Protein AF-A0A4Y6KYV0-F1 (afdb_monomer)

Solvent-accessible surface area (backbone atoms only — not comparable to full-atom values): 11095 Å² total; per-residue (Å²): 136,91,79,92,80,85,84,79,83,85,82,81,80,76,81,78,81,76,83,79,79,79,73,81,76,73,80,77,77,69,94,64,82,90,69,82,51,70,70,56,48,52,52,50,51,53,54,48,52,54,52,47,48,66,61,48,49,58,61,47,30,66,73,68,73,44,62,63,78,78,44,46,64,58,54,53,51,50,51,50,51,51,53,51,48,52,54,53,48,53,53,52,51,49,50,52,47,29,72,76,66,73,48,55,76,90,72,58,52,69,73,56,50,53,52,49,50,53,52,49,52,53,54,49,46,68,61,43,49,61,53,48,24,72,73,72,68,44,54,70,68,60,37,50,53,50,53,53,51,50,52,51,50,52,51,53,46,52,53,54,48,52,59,49,48,46,70,77,57,61,78,77,74,77,77,73,80,78,131

Secondary structure (DSSP, 8-state):
-----PPPPPP-PPPPPPP------PPPPPSS--PPPHHHHHHHHHHHHHHHHHHHHHHHHHHH-S-HHHHHHHHHHHHHHHHHHHHHHHHHHHHHHHHHH---GGG--HHHHHHHHHHHHHHHHHHHHHHHHHHH---HHHHHHHHHHHHHHHHHHHHHHHHHHHHHS--PPPPP---

Mean predicted aligned error: 13.19 Å

Sequence (179 aa):
MSRNASAAPRQSASPSPLPQSATPRNPAVPAVPKLRSFRDRLRQIALFEIGGLLLISPPFAWASGVPLVESAGMLAVLALIAALWNGAFNTCFDWVEGRLTGRTADRRPLRLRCLHAVFFEGGLLMLTLPVIVLWSGLAWVEALVADIGLALAYTGYALVFNLGYDRMFPIDPAPAAGR

Foldseek 3Di:
DDDDDDDDDDDDDDDDDDPDDPDPPDPDDPPDDQDDDPVLVVVLVVVLVVVLCVQCQPVVCVLLVDHPVVCVVLVVVLVVLLVVLVVVLVVVVQVVCCVVPVDGPVPDDPVVVVVSVCCSVVVSCVVSQVSQCVVSVDDSVSSSCVVVVSVVSSVVSVVVSVVVSCVVPPSDDDPPPDD

pLDDT: mean 80.79, std 13.77, range [40.5, 95.88]

Radius of gyration: 32.51 Å; Cα contacts (8 Å, |Δi|>4): 56; chains: 1; bounding box: 77×42×116 Å

Structure (mmCIF, N/CA/C/O backbone):
data_AF-A0A4Y6KYV0-F1
#
_entry.id   AF-A0A4Y6KYV0-F1
#
loop_
_atom_site.group_PDB
_atom_site.id
_atom_site.type_symbol
_atom_site.label_atom_id
_atom_site.label_alt_id
_atom_site.label_comp_id
_atom_site.label_asym_id
_atom_site.label_entity_id
_atom_site.label_seq_id
_atom_site.pdbx_PDB_ins_code
_atom_site.Cartn_x
_atom_site.Cartn_y
_atom_site.Cartn_z
_atom_site.occupancy
_atom_site.B_iso_or_equiv
_atom_site.auth_seq_id
_atom_site.auth_comp_id
_atom_site.auth_asym_id
_atom_site.auth_atom_id
_atom_site.pdbx_PDB_model_num
ATOM 1 N N . MET A 1 1 ? -61.424 -4.322 96.246 1.00 49.50 1 MET A N 1
ATOM 2 C CA . MET A 1 1 ? -61.019 -5.306 95.213 1.00 49.50 1 MET A CA 1
ATOM 3 C C . MET A 1 1 ? -61.581 -4.864 93.862 1.00 49.50 1 MET A C 1
ATOM 5 O O . MET A 1 1 ? -62.716 -4.416 93.851 1.00 49.50 1 MET A O 1
ATOM 9 N N . SER A 1 2 ? -60.803 -5.036 92.779 1.00 44.78 2 SER A N 1
ATOM 10 C CA . SER A 1 2 ? -61.096 -4.761 91.346 1.00 44.78 2 SER A CA 1
ATOM 11 C C . SER A 1 2 ? -60.950 -3.313 90.854 1.00 44.78 2 SER A C 1
ATOM 13 O O . SER A 1 2 ? -61.534 -2.419 91.441 1.00 44.78 2 SER A O 1
ATOM 15 N N . ARG A 1 3 ? -60.304 -2.989 89.725 1.00 48.53 3 ARG A N 1
ATOM 16 C CA . ARG A 1 3 ? -59.125 -3.488 88.977 1.00 48.53 3 ARG A CA 1
ATOM 17 C C . ARG A 1 3 ? -58.808 -2.359 87.972 1.00 48.53 3 ARG A C 1
ATOM 19 O O . ARG A 1 3 ? -59.726 -1.832 87.355 1.00 48.53 3 ARG A O 1
ATOM 26 N N . ASN A 1 4 ? -57.534 -1.994 87.827 1.00 47.00 4 ASN A N 1
ATOM 27 C CA . ASN A 1 4 ? -57.028 -1.048 86.822 1.00 47.00 4 ASN A CA 1
ATOM 28 C C . ASN A 1 4 ? -57.281 -1.563 85.393 1.00 47.00 4 ASN A C 1
ATOM 30 O O . ASN A 1 4 ? -57.020 -2.734 85.123 1.00 47.00 4 ASN A O 1
ATOM 34 N N . ALA A 1 5 ? -57.653 -0.678 84.467 1.00 55.81 5 ALA A N 1
ATOM 35 C CA . ALA A 1 5 ? -57.505 -0.907 83.030 1.00 55.81 5 ALA A CA 1
ATOM 36 C C . ALA A 1 5 ? -56.975 0.375 82.370 1.00 55.81 5 ALA A C 1
ATOM 38 O O . ALA A 1 5 ? -57.718 1.310 82.084 1.00 55.81 5 ALA A O 1
ATOM 39 N N . SER A 1 6 ? -55.654 0.412 82.193 1.00 53.59 6 SER A N 1
ATOM 40 C CA . SER A 1 6 ? -54.928 1.425 81.429 1.00 53.59 6 SER A CA 1
ATOM 41 C C . SER A 1 6 ? -55.057 1.100 79.939 1.00 53.59 6 SER A C 1
ATOM 43 O O . SER A 1 6 ? -54.698 0.001 79.514 1.00 53.59 6 SER A O 1
ATOM 45 N N . ALA A 1 7 ? -55.607 2.026 79.154 1.00 56.31 7 ALA A N 1
ATOM 46 C CA . ALA A 1 7 ? -55.721 1.904 77.706 1.00 56.31 7 ALA A CA 1
ATOM 47 C C . ALA A 1 7 ? -54.404 2.340 77.038 1.00 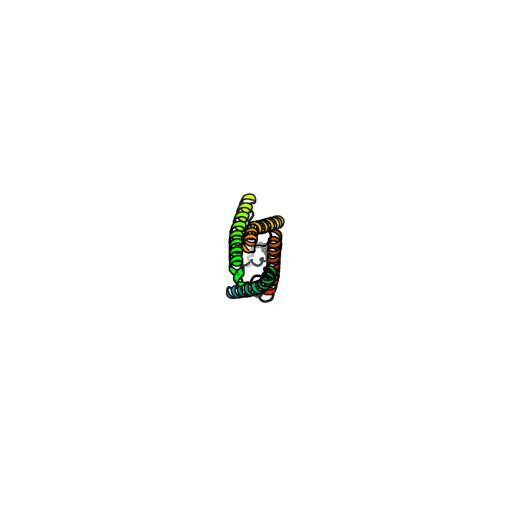56.31 7 ALA A C 1
ATOM 49 O O . ALA A 1 7 ? -53.973 3.482 77.186 1.00 56.31 7 ALA A O 1
ATOM 50 N N . ALA A 1 8 ? -53.764 1.428 76.303 1.00 56.22 8 ALA A N 1
ATOM 51 C CA . ALA A 1 8 ? -52.552 1.699 75.530 1.00 56.22 8 ALA A CA 1
ATOM 52 C C . ALA A 1 8 ? -52.869 2.415 74.194 1.00 56.22 8 ALA A C 1
ATOM 54 O O . ALA A 1 8 ? -53.903 2.128 73.582 1.00 56.22 8 ALA A O 1
ATOM 55 N N . PRO A 1 9 ? -51.992 3.307 73.694 1.00 53.66 9 PRO A N 1
ATOM 56 C CA . PRO A 1 9 ? -52.192 3.984 72.417 1.00 53.66 9 PRO A CA 1
ATOM 57 C C . PRO A 1 9 ? -51.832 3.077 71.226 1.00 53.66 9 PRO A C 1
ATOM 59 O O . PRO A 1 9 ? -50.869 2.311 71.262 1.00 53.66 9 PRO A O 1
ATOM 62 N N . ARG A 1 10 ? -52.627 3.176 70.152 1.00 57.28 10 ARG A N 1
ATOM 63 C CA . ARG A 1 10 ? -52.474 2.427 68.894 1.00 57.28 10 ARG A CA 1
ATOM 64 C C . ARG A 1 10 ? -51.208 2.872 68.151 1.00 57.28 10 ARG A C 1
ATOM 66 O O . ARG A 1 10 ? -51.064 4.049 67.840 1.00 57.28 10 ARG A O 1
ATOM 73 N N . GLN A 1 11 ? -50.329 1.926 67.827 1.00 59.72 11 GLN A N 1
ATOM 74 C CA . GLN A 1 11 ? -49.181 2.146 66.945 1.00 59.72 11 GLN A CA 1
ATOM 75 C C . GLN A 1 11 ? -49.663 2.247 65.490 1.00 59.72 11 GLN A C 1
ATOM 77 O O . GLN A 1 11 ? -50.292 1.326 64.970 1.00 59.72 11 GLN A O 1
ATOM 82 N N . SER A 1 12 ? -49.384 3.373 64.834 1.00 56.41 12 SER A N 1
ATOM 83 C CA . SER A 1 12 ? -49.582 3.562 63.397 1.00 56.41 12 SER A CA 1
ATOM 84 C C . SER A 1 12 ? -48.491 2.816 62.628 1.00 56.41 12 SER A C 1
ATOM 86 O O . SER A 1 12 ? -47.323 3.202 62.681 1.00 56.41 12 SER A O 1
ATOM 88 N N . ALA A 1 13 ? -48.868 1.750 61.927 1.00 59.75 13 ALA A N 1
ATOM 89 C CA . ALA A 1 13 ? -47.983 1.013 61.034 1.00 59.75 13 ALA A CA 1
ATOM 90 C C . ALA A 1 13 ? -47.479 1.924 59.899 1.00 59.75 13 ALA A C 1
ATOM 92 O O . ALA A 1 13 ? -48.273 2.514 59.167 1.00 59.75 13 ALA A O 1
ATOM 93 N N . SER A 1 14 ? -46.159 2.048 59.761 1.00 61.12 14 SER A N 1
ATOM 94 C CA . SER A 1 14 ? -45.525 2.717 58.622 1.00 61.12 14 SER A CA 1
ATOM 95 C C . SER A 1 14 ? -45.698 1.880 57.344 1.00 61.12 14 SER A C 1
ATOM 97 O O . SER A 1 14 ? -45.628 0.651 57.419 1.00 61.12 14 SER A O 1
ATOM 99 N N . PRO A 1 15 ? -45.911 2.500 56.169 1.00 60.50 15 PRO A N 1
ATOM 100 C CA . PRO A 1 15 ? -46.060 1.768 54.917 1.00 60.50 15 PRO A CA 1
ATOM 101 C C . PRO A 1 15 ? -44.743 1.088 54.519 1.00 60.50 15 PRO A C 1
ATOM 103 O O . PRO A 1 15 ? -43.669 1.687 54.589 1.00 60.50 15 PRO A O 1
ATOM 106 N N . SER A 1 16 ? -44.836 -0.177 54.105 1.00 66.44 16 SER A N 1
ATOM 107 C CA . SER A 1 16 ? -43.715 -0.965 53.590 1.00 66.44 16 SER A CA 1
ATOM 108 C C . SER A 1 16 ? -43.064 -0.279 52.378 1.00 66.44 16 SER A C 1
ATOM 110 O O . SER A 1 16 ? -43.784 0.210 51.504 1.00 66.44 16 SER A O 1
ATOM 112 N N . PRO A 1 17 ? -41.723 -0.249 52.274 1.00 60.59 17 PRO A N 1
ATOM 113 C CA . PRO A 1 17 ? -41.059 0.298 51.099 1.00 60.59 17 PRO A CA 1
ATOM 114 C C . PRO A 1 17 ? -41.344 -0.583 49.875 1.00 60.59 17 PRO A C 1
ATOM 116 O O . PRO A 1 17 ? -41.284 -1.811 49.949 1.00 60.59 17 PRO A O 1
ATOM 119 N N . LEU A 1 18 ? -41.671 0.058 48.751 1.00 62.00 18 LEU A N 1
ATOM 120 C CA . LEU A 1 18 ? -41.920 -0.604 47.470 1.00 62.00 18 LEU A CA 1
ATOM 121 C C . LEU A 1 18 ? -40.704 -1.450 47.040 1.00 62.00 18 LEU A C 1
ATOM 123 O O . LEU A 1 18 ? -39.562 -1.023 47.246 1.00 62.00 18 LEU A O 1
ATOM 127 N N . PRO A 1 19 ? -40.919 -2.618 46.406 1.00 60.41 19 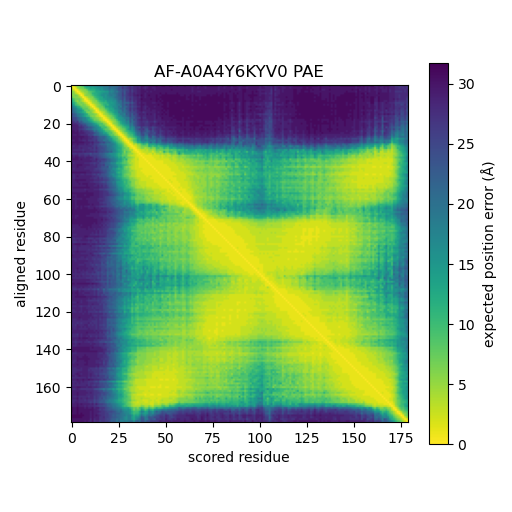PRO A N 1
ATOM 128 C CA . PRO A 1 19 ? -39.835 -3.420 45.858 1.00 60.41 19 PRO A CA 1
ATOM 129 C C . PRO A 1 19 ? -39.120 -2.620 44.764 1.00 60.41 19 PRO A C 1
ATOM 131 O O . PRO A 1 19 ? -39.712 -2.257 43.748 1.00 60.41 19 PRO A O 1
ATOM 134 N N . GLN A 1 20 ? -37.840 -2.326 44.990 1.00 61.03 20 GLN A N 1
ATOM 135 C CA . GLN A 1 20 ? -36.984 -1.669 44.010 1.00 61.03 20 GLN A CA 1
ATOM 136 C C . GLN A 1 20 ? -36.876 -2.581 42.784 1.00 61.03 20 GLN A C 1
ATOM 138 O O . GLN A 1 20 ? -36.315 -3.675 42.853 1.00 61.03 20 GLN A O 1
ATOM 143 N N . SER A 1 21 ? -37.450 -2.145 41.665 1.00 55.50 21 SER A N 1
ATOM 144 C CA . SER A 1 21 ? -37.317 -2.804 40.371 1.00 55.50 21 SER A CA 1
ATOM 145 C C . SER A 1 21 ? -35.837 -2.868 40.002 1.00 55.50 21 SER A C 1
ATOM 147 O O . SER A 1 21 ? -35.217 -1.839 39.731 1.00 55.50 21 SER A O 1
ATOM 149 N N . ALA A 1 22 ? -35.267 -4.071 40.023 1.00 57.53 22 ALA A N 1
ATOM 150 C CA . ALA A 1 22 ? -33.899 -4.323 39.607 1.00 57.53 22 ALA A CA 1
ATOM 151 C C . ALA A 1 22 ? -33.740 -3.949 38.127 1.00 57.53 22 ALA A C 1
ATOM 153 O O . ALA A 1 22 ? -34.137 -4.696 37.234 1.00 57.53 22 ALA A O 1
ATOM 154 N N . THR A 1 23 ? -33.169 -2.777 37.862 1.00 60.19 23 THR A N 1
ATOM 155 C CA . THR A 1 23 ? -32.733 -2.386 36.523 1.00 60.19 23 THR A CA 1
ATOM 156 C C . THR A 1 23 ? -31.739 -3.441 36.026 1.00 60.19 23 THR A C 1
ATOM 158 O O . THR A 1 23 ? -30.760 -3.713 36.733 1.00 60.19 23 THR A O 1
ATOM 161 N N . PRO A 1 24 ? -31.941 -4.066 34.851 1.00 57.66 24 PRO A N 1
ATOM 162 C CA . PRO A 1 24 ? -30.970 -5.012 34.323 1.00 57.66 24 PRO A CA 1
ATOM 163 C C . PRO A 1 24 ? -29.643 -4.274 34.114 1.00 57.66 24 PRO A C 1
ATOM 165 O O . PRO A 1 24 ? -29.552 -3.337 33.321 1.00 57.66 24 PRO A O 1
ATOM 168 N N . ARG A 1 25 ? -28.613 -4.665 34.879 1.00 59.56 25 ARG A N 1
ATOM 169 C CA . ARG A 1 25 ? -27.243 -4.173 34.703 1.00 59.56 25 ARG A CA 1
ATOM 170 C C . ARG A 1 25 ? -26.809 -4.531 33.286 1.00 59.56 25 ARG A C 1
ATOM 172 O O . ARG A 1 25 ? -26.657 -5.707 32.966 1.00 59.56 25 ARG A O 1
ATOM 179 N N . ASN A 1 26 ? -26.629 -3.511 32.454 1.00 61.50 26 ASN A N 1
ATOM 180 C CA . ASN A 1 26 ? -26.028 -3.642 31.134 1.00 61.50 26 ASN A CA 1
ATOM 181 C C . ASN A 1 26 ? -24.675 -4.367 31.307 1.00 61.50 26 ASN A C 1
ATOM 183 O O . ASN A 1 26 ? -23.898 -3.929 32.165 1.00 61.50 26 ASN A O 1
ATOM 187 N N . PRO A 1 27 ? -24.389 -5.477 30.598 1.00 60.12 27 PRO A N 1
ATOM 188 C CA . PRO A 1 27 ? -23.116 -6.168 30.754 1.00 60.12 27 PRO A CA 1
ATOM 189 C C . PRO A 1 27 ? -21.996 -5.178 30.434 1.00 60.12 27 PRO A C 1
ATOM 191 O O . PRO A 1 27 ? -21.961 -4.590 29.353 1.00 60.12 27 PRO A O 1
ATOM 194 N N . ALA A 1 28 ? -21.135 -4.932 31.422 1.00 61.94 28 ALA A N 1
ATOM 195 C CA . ALA A 1 28 ? -20.061 -3.961 31.321 1.00 61.94 28 ALA A CA 1
ATOM 196 C C . ALA A 1 28 ? -19.186 -4.303 30.111 1.00 61.94 28 ALA A C 1
ATOM 198 O O . ALA A 1 28 ? -18.621 -5.395 30.036 1.00 61.94 28 ALA A O 1
ATOM 199 N N . VAL A 1 29 ? -19.088 -3.374 29.160 1.00 61.75 29 VAL A N 1
ATOM 200 C CA . VAL A 1 29 ? -18.111 -3.468 28.075 1.00 61.75 29 VAL A CA 1
ATOM 201 C C . VAL A 1 29 ? -16.730 -3.553 28.738 1.00 61.75 29 VAL A C 1
ATOM 203 O O . VAL A 1 29 ? -16.400 -2.663 29.528 1.00 61.75 29 VAL A O 1
ATOM 206 N N . PRO A 1 30 ? -15.937 -4.614 28.504 1.00 60.28 30 PRO A N 1
ATOM 207 C CA . PRO A 1 30 ? -14.628 -4.735 29.128 1.00 60.28 30 PRO A CA 1
ATOM 208 C C . PRO A 1 30 ? -13.753 -3.536 28.744 1.00 60.28 30 PRO A C 1
ATOM 210 O O . PRO A 1 30 ? -13.669 -3.168 27.574 1.00 60.28 30 PRO A O 1
ATOM 213 N N . ALA A 1 31 ? -13.099 -2.930 29.739 1.00 70.75 31 ALA A N 1
ATOM 214 C CA . ALA A 1 31 ? -12.317 -1.699 29.582 1.00 70.75 31 ALA A CA 1
ATOM 215 C C . ALA A 1 31 ? -11.083 -1.856 28.669 1.00 70.75 31 ALA A C 1
ATOM 217 O O . ALA A 1 31 ? -10.531 -0.861 28.207 1.00 70.75 31 ALA A O 1
ATOM 218 N N . VAL A 1 32 ? -10.658 -3.097 28.396 1.00 68.56 32 VAL A N 1
ATOM 219 C CA . VAL A 1 32 ? -9.547 -3.416 27.494 1.00 68.56 32 VAL A CA 1
ATOM 220 C C . VAL A 1 32 ? -10.050 -4.347 26.386 1.00 68.56 32 VAL A C 1
ATOM 222 O O . VAL A 1 32 ? -10.509 -5.453 26.689 1.00 68.56 32 VAL A O 1
ATOM 225 N N . PRO A 1 33 ? -9.963 -3.940 25.105 1.00 68.12 33 PRO A N 1
ATOM 226 C CA . PRO A 1 33 ? -10.288 -4.807 23.979 1.00 68.12 33 PRO A CA 1
ATOM 227 C C . PRO A 1 33 ? -9.423 -6.073 23.992 1.00 68.12 33 PRO A C 1
ATOM 229 O O . PRO A 1 33 ? -8.201 -5.996 24.132 1.00 68.12 33 PRO A O 1
ATOM 232 N N . LYS A 1 34 ? -10.033 -7.252 23.821 1.00 75.44 34 LYS A N 1
ATOM 233 C CA . LYS A 1 34 ? -9.286 -8.515 23.724 1.00 75.44 34 LYS A CA 1
ATOM 234 C C . LYS A 1 34 ? -8.526 -8.548 22.395 1.00 75.44 34 LYS A C 1
ATOM 236 O O . LYS A 1 34 ? -9.132 -8.629 21.330 1.00 75.44 34 LYS A O 1
ATOM 241 N N . LEU A 1 35 ? -7.199 -8.465 22.459 1.00 82.44 35 LEU A N 1
ATOM 242 C CA . LEU A 1 35 ? -6.326 -8.480 21.284 1.00 82.44 35 LEU A CA 1
ATOM 243 C C . LEU A 1 35 ? -5.833 -9.896 20.968 1.00 82.44 35 LEU A C 1
ATOM 245 O O . LEU A 1 35 ? -5.639 -10.723 21.860 1.00 82.44 35 LEU A O 1
ATOM 249 N N . ARG A 1 36 ? -5.559 -10.146 19.683 1.00 84.25 36 ARG A N 1
ATOM 250 C CA . ARG A 1 36 ? -4.860 -11.349 19.219 1.00 84.25 36 ARG A CA 1
ATOM 251 C C . ARG A 1 36 ? -3.482 -11.452 19.881 1.00 84.25 36 ARG A C 1
ATOM 253 O O . ARG A 1 36 ? -2.753 -10.456 19.934 1.00 84.25 36 ARG A O 1
ATOM 260 N N . SER A 1 37 ? -3.138 -12.645 20.371 1.00 88.75 37 SER A N 1
ATOM 261 C CA . SER A 1 37 ? -1.854 -12.894 21.039 1.00 88.75 37 SER A CA 1
ATOM 262 C C . SER A 1 37 ? -0.674 -12.626 20.101 1.00 88.75 37 SER A C 1
ATOM 264 O O . SER A 1 37 ? -0.799 -12.749 18.883 1.00 88.75 37 SER A O 1
ATOM 266 N N . PHE A 1 38 ? 0.494 -12.301 20.656 1.00 87.75 38 PHE A N 1
ATOM 267 C CA . PHE A 1 38 ? 1.693 -12.035 19.856 1.00 87.75 38 PHE A CA 1
ATOM 268 C C . PHE A 1 38 ? 2.067 -13.210 18.934 1.00 87.75 38 PHE A C 1
ATOM 270 O O . PHE A 1 38 ? 2.360 -13.005 17.761 1.00 87.75 38 PHE A O 1
ATOM 277 N N . ARG A 1 39 ? 1.990 -14.449 19.437 1.00 89.88 39 ARG A N 1
ATOM 278 C CA . ARG A 1 39 ? 2.312 -15.662 18.661 1.00 89.88 39 ARG A CA 1
ATOM 279 C C . ARG A 1 39 ? 1.344 -15.860 17.494 1.00 89.88 39 ARG A C 1
ATOM 281 O O . ARG A 1 39 ? 1.765 -16.217 16.400 1.00 89.88 39 ARG A O 1
ATOM 288 N N . ASP A 1 40 ? 0.061 -15.594 17.727 1.00 88.62 40 ASP A N 1
ATOM 289 C CA . ASP A 1 40 ? -0.964 -15.674 16.688 1.00 88.62 40 ASP A CA 1
ATOM 290 C C . ASP A 1 40 ? -0.780 -14.565 15.638 1.00 88.62 40 ASP A C 1
ATOM 292 O O . ASP A 1 40 ? -0.822 -14.834 14.442 1.00 88.62 40 ASP A O 1
ATOM 296 N N . ARG A 1 41 ? -0.447 -13.338 16.059 1.00 88.38 41 ARG A N 1
ATOM 297 C CA . ARG A 1 41 ? -0.084 -12.255 15.130 1.00 88.38 41 ARG A CA 1
ATOM 298 C C . ARG A 1 41 ? 1.128 -12.610 14.276 1.00 88.38 41 ARG A C 1
ATOM 300 O O . ARG A 1 41 ? 1.106 -12.360 13.078 1.00 88.38 41 ARG A O 1
ATOM 307 N N . LEU A 1 42 ? 2.159 -13.213 14.865 1.00 92.50 42 LEU A N 1
ATOM 308 C CA . LEU A 1 42 ? 3.354 -13.615 14.125 1.00 92.50 42 LEU A CA 1
ATOM 309 C C . LEU A 1 42 ? 3.027 -14.664 13.054 1.00 92.50 42 LEU A C 1
ATOM 311 O O . LEU A 1 42 ? 3.464 -14.529 11.916 1.00 92.50 42 LEU A O 1
ATOM 315 N N . ARG A 1 43 ? 2.212 -15.671 13.392 1.00 93.25 43 ARG A N 1
ATOM 316 C CA . ARG A 1 43 ? 1.716 -16.661 12.424 1.00 93.25 43 ARG A CA 1
ATOM 317 C C . ARG A 1 43 ? 0.896 -16.002 11.315 1.00 93.25 43 ARG A C 1
ATOM 319 O O . ARG A 1 43 ? 1.089 -16.341 10.151 1.00 93.25 43 ARG A O 1
ATOM 326 N N . GLN A 1 44 ? 0.004 -15.076 11.670 1.00 90.31 44 GLN A N 1
ATOM 327 C CA . GLN A 1 44 ? -0.827 -14.351 10.711 1.00 90.31 44 GLN A CA 1
ATOM 328 C C . GLN A 1 44 ? 0.037 -13.594 9.704 1.00 90.31 44 GLN A C 1
ATOM 330 O O . GLN A 1 44 ? -0.153 -13.767 8.506 1.00 90.31 44 GLN A O 1
ATOM 335 N N . ILE A 1 45 ? 1.009 -12.815 10.190 1.00 90.69 45 ILE A N 1
ATOM 336 C CA . ILE A 1 45 ? 1.937 -12.051 9.350 1.00 90.69 45 ILE A CA 1
ATOM 337 C C . ILE A 1 45 ? 2.749 -13.001 8.465 1.00 90.69 45 ILE A C 1
ATOM 339 O O . ILE A 1 45 ? 2.781 -12.814 7.258 1.00 90.69 45 ILE A O 1
ATOM 343 N N . ALA A 1 46 ? 3.341 -14.057 9.027 1.00 91.62 46 ALA A N 1
ATOM 344 C CA . ALA A 1 46 ? 4.165 -14.988 8.256 1.00 91.62 46 ALA A CA 1
ATOM 345 C C . ALA A 1 46 ? 3.383 -15.666 7.117 1.00 91.62 46 ALA A C 1
ATOM 347 O O . ALA A 1 46 ? 3.859 -15.722 5.986 1.00 91.62 46 ALA A O 1
ATOM 348 N N . LEU A 1 47 ? 2.172 -16.158 7.393 1.00 92.56 47 LEU A N 1
ATOM 349 C CA . LEU A 1 47 ? 1.327 -16.778 6.369 1.00 92.56 47 LEU A CA 1
ATOM 350 C C . LEU A 1 47 ? 0.843 -15.762 5.332 1.00 92.56 47 LEU A C 1
ATOM 352 O O . LEU A 1 47 ? 0.770 -16.091 4.149 1.00 92.56 47 LEU A O 1
ATOM 356 N N . PHE A 1 48 ? 0.534 -14.542 5.773 1.00 91.06 48 PHE A N 1
ATOM 357 C CA . PHE A 1 48 ? 0.108 -13.465 4.893 1.00 91.06 48 PHE A CA 1
ATOM 358 C C . PHE A 1 48 ? 1.209 -13.081 3.904 1.00 91.06 48 PHE A C 1
ATOM 360 O O . PHE A 1 48 ? 0.946 -13.039 2.704 1.00 91.06 48 PHE A O 1
ATOM 367 N N . GLU A 1 49 ? 2.430 -12.873 4.399 1.00 89.12 49 GLU A N 1
ATOM 368 C CA . GLU A 1 49 ? 3.605 -12.528 3.594 1.00 89.12 49 GLU A CA 1
ATOM 369 C C . GLU A 1 49 ? 3.950 -13.643 2.600 1.00 89.12 49 GLU A C 1
ATOM 371 O O . GLU A 1 49 ? 4.115 -13.384 1.411 1.00 89.12 49 GLU A O 1
ATOM 376 N N . ILE A 1 50 ? 3.977 -14.907 3.045 1.00 91.06 50 ILE A N 1
ATOM 377 C CA . ILE A 1 50 ? 4.261 -16.050 2.159 1.00 91.06 50 ILE A CA 1
ATOM 378 C C . ILE A 1 50 ? 3.205 -16.160 1.054 1.00 91.06 50 ILE A C 1
ATOM 380 O O . ILE A 1 50 ? 3.551 -16.291 -0.120 1.00 91.06 50 ILE A O 1
ATOM 384 N N . GLY A 1 51 ? 1.917 -16.096 1.403 1.00 90.00 51 GLY A N 1
ATOM 385 C CA . GLY A 1 51 ? 0.847 -16.174 0.410 1.00 90.00 51 GLY A CA 1
ATOM 386 C C . GLY A 1 51 ? 0.826 -14.966 -0.530 1.00 90.00 51 GLY A C 1
ATOM 387 O O . GLY A 1 51 ? 0.595 -15.129 -1.725 1.00 90.00 51 GLY A O 1
ATOM 388 N N . GLY A 1 52 ? 1.140 -13.772 -0.018 1.00 86.62 52 GLY A N 1
ATOM 389 C CA . GLY A 1 52 ? 1.230 -12.542 -0.801 1.00 86.62 52 GLY A CA 1
ATOM 390 C C . GLY A 1 52 ? 2.366 -12.605 -1.819 1.00 86.62 52 GLY A C 1
ATOM 391 O O . GLY A 1 52 ? 2.153 -12.307 -2.993 1.00 86.62 52 GLY A O 1
ATOM 392 N N . LEU A 1 53 ? 3.541 -13.088 -1.404 1.00 85.25 53 LEU A N 1
ATOM 393 C CA . LEU A 1 53 ? 4.670 -13.337 -2.301 1.00 85.25 53 LEU A CA 1
ATOM 394 C C . LEU A 1 53 ? 4.310 -14.356 -3.383 1.00 85.25 53 LEU A C 1
ATOM 396 O O . LEU A 1 53 ? 4.566 -14.103 -4.558 1.00 85.25 53 LEU A O 1
ATOM 400 N N . LEU A 1 54 ? 3.684 -15.478 -3.024 1.00 88.25 54 LEU A N 1
ATOM 401 C CA . LEU A 1 54 ? 3.269 -16.495 -3.998 1.00 88.25 54 LEU A CA 1
ATOM 402 C C . LEU A 1 54 ? 2.213 -15.984 -4.983 1.00 88.25 54 LEU A C 1
ATOM 404 O O . LEU A 1 54 ? 2.191 -16.427 -6.128 1.00 88.25 54 LEU A O 1
ATOM 408 N N . LEU A 1 55 ? 1.359 -15.055 -4.557 1.00 87.19 55 LEU A N 1
ATOM 409 C CA . LEU A 1 55 ? 0.355 -14.438 -5.413 1.00 87.19 55 LEU A CA 1
ATOM 410 C C . LEU A 1 55 ? 0.964 -13.422 -6.381 1.00 87.19 55 LEU A C 1
ATOM 412 O O . LEU A 1 55 ? 0.616 -13.426 -7.557 1.00 87.19 55 LEU A O 1
ATOM 416 N N . ILE A 1 56 ? 1.831 -12.535 -5.888 1.00 81.69 56 ILE A N 1
ATOM 417 C CA . ILE A 1 56 ? 2.359 -11.410 -6.670 1.00 81.69 56 ILE A CA 1
ATOM 418 C C . ILE A 1 56 ? 3.482 -11.855 -7.602 1.00 81.69 56 ILE A C 1
ATOM 420 O O . ILE A 1 56 ? 3.559 -11.389 -8.739 1.00 81.69 56 ILE A O 1
ATOM 424 N N . SER A 1 57 ? 4.353 -12.751 -7.138 1.00 81.50 57 SER A N 1
ATOM 425 C CA . SER A 1 57 ? 5.600 -13.058 -7.842 1.00 81.50 57 SER A CA 1
ATOM 426 C C . SER A 1 57 ? 5.388 -13.614 -9.256 1.00 81.50 57 SER A C 1
ATOM 428 O O . SER A 1 57 ? 6.042 -13.118 -10.174 1.00 81.50 57 SER A O 1
ATOM 430 N N . PRO A 1 58 ? 4.486 -14.590 -9.494 1.00 81.19 58 PRO A N 1
ATOM 431 C CA . PRO A 1 58 ? 4.306 -15.153 -10.831 1.00 81.19 58 PRO A CA 1
ATOM 432 C C . PRO A 1 58 ? 3.679 -14.178 -11.844 1.00 81.19 58 PRO A C 1
ATOM 434 O O . PRO A 1 58 ? 4.264 -14.017 -12.916 1.00 81.19 58 PRO A O 1
ATOM 437 N N . PRO A 1 59 ? 2.554 -13.485 -11.549 1.00 76.56 59 PRO A N 1
ATOM 438 C CA . PRO A 1 59 ? 1.997 -12.482 -12.456 1.00 76.56 59 PRO A CA 1
ATOM 439 C C . PRO A 1 59 ? 2.975 -11.348 -12.736 1.00 76.56 59 PRO A C 1
ATOM 441 O O . PRO A 1 59 ? 3.084 -10.912 -13.877 1.00 76.56 59 PRO A O 1
ATOM 444 N N . PHE A 1 60 ? 3.712 -10.903 -11.714 1.00 75.88 60 PHE A N 1
ATOM 445 C CA . PHE A 1 60 ? 4.703 -9.852 -11.875 1.00 75.88 60 PHE A CA 1
ATOM 446 C C . PHE A 1 60 ? 5.846 -10.294 -12.795 1.00 75.88 60 PHE A C 1
ATOM 448 O O . PHE A 1 60 ? 6.153 -9.581 -13.742 1.00 75.88 60 PHE A O 1
ATOM 455 N N . ALA A 1 61 ? 6.442 -11.471 -12.572 1.00 78.25 61 ALA A N 1
ATOM 456 C CA . ALA A 1 61 ? 7.518 -11.987 -13.422 1.00 78.25 61 ALA A CA 1
ATOM 457 C C . ALA A 1 61 ? 7.054 -12.235 -14.868 1.00 78.25 61 ALA A C 1
ATOM 459 O O . ALA A 1 61 ? 7.801 -11.989 -15.812 1.00 78.25 61 ALA A O 1
ATOM 460 N N . TRP A 1 62 ? 5.813 -12.696 -15.052 1.00 75.56 62 TRP A N 1
ATOM 461 C CA . TRP A 1 62 ? 5.228 -12.895 -16.378 1.00 75.56 62 TRP A CA 1
ATOM 462 C C . TRP A 1 62 ? 4.959 -11.571 -17.105 1.00 75.56 62 TRP A C 1
ATOM 464 O O . TRP A 1 62 ? 5.264 -11.460 -18.289 1.00 75.56 62 TRP A O 1
ATOM 474 N N . ALA A 1 63 ? 4.424 -10.566 -16.405 1.00 71.44 63 ALA A N 1
ATOM 475 C CA . ALA A 1 63 ? 4.086 -9.268 -16.987 1.00 71.44 63 ALA A CA 1
ATOM 476 C C . ALA A 1 63 ? 5.314 -8.381 -17.236 1.00 71.44 63 ALA A C 1
ATOM 478 O O . ALA A 1 63 ? 5.355 -7.665 -18.233 1.00 71.44 63 ALA A O 1
ATOM 479 N N . SER A 1 64 ? 6.309 -8.416 -16.344 1.00 69.00 64 SER A N 1
ATOM 480 C CA . SER A 1 64 ? 7.540 -7.633 -16.490 1.00 69.00 64 SER A CA 1
ATOM 481 C C . SER A 1 64 ? 8.549 -8.294 -17.427 1.00 69.00 64 SER A C 1
ATOM 483 O O . SER A 1 64 ? 9.395 -7.606 -17.988 1.00 69.00 64 SER A O 1
ATOM 485 N N . GLY A 1 65 ? 8.490 -9.622 -17.585 1.00 72.12 65 GLY A N 1
ATOM 486 C CA . GLY A 1 65 ? 9.498 -10.396 -18.312 1.00 72.12 65 GLY A CA 1
ATOM 487 C C . GLY A 1 65 ? 10.863 -10.449 -17.612 1.00 72.12 65 GLY A C 1
ATOM 488 O O . GLY A 1 65 ? 11.820 -10.955 -18.195 1.00 72.12 65 GLY A O 1
ATOM 489 N N . VAL A 1 66 ? 10.963 -9.942 -16.377 1.00 71.38 66 VAL A N 1
ATOM 490 C CA . VAL A 1 66 ? 12.211 -9.797 -15.617 1.00 71.38 66 VAL A CA 1
ATOM 491 C C . VAL A 1 66 ? 12.201 -10.733 -14.400 1.00 71.38 66 VAL A C 1
ATOM 493 O O . VAL A 1 66 ? 11.181 -10.836 -13.707 1.00 71.38 66 VAL A O 1
ATOM 496 N N . PRO A 1 67 ? 13.324 -11.410 -14.081 1.00 77.75 67 PRO A N 1
ATOM 497 C CA . PRO A 1 67 ? 13.437 -12.218 -12.873 1.00 77.75 67 PRO A CA 1
ATOM 498 C C . PRO A 1 67 ? 13.101 -11.435 -11.599 1.00 77.75 67 PRO A C 1
ATOM 500 O O . PRO A 1 67 ? 13.491 -10.282 -11.414 1.00 77.75 67 PRO A O 1
ATOM 503 N N . LEU A 1 68 ? 12.424 -12.095 -10.656 1.00 71.44 68 LEU A N 1
ATOM 504 C CA . LEU A 1 68 ? 11.949 -11.449 -9.430 1.00 71.44 68 LEU A CA 1
ATOM 505 C C . LEU A 1 68 ? 13.078 -10.831 -8.590 1.00 71.44 68 LEU A C 1
ATOM 507 O O . LEU A 1 68 ? 12.908 -9.772 -7.992 1.00 71.44 68 LEU A O 1
ATOM 511 N N . VAL A 1 69 ? 14.240 -11.489 -8.574 1.00 78.12 69 VAL A N 1
ATOM 512 C CA . VAL A 1 69 ? 15.440 -11.027 -7.860 1.00 78.12 69 VAL A CA 1
ATOM 513 C C . VAL A 1 69 ? 15.939 -9.696 -8.421 1.00 78.12 69 VAL A C 1
ATOM 515 O O . VAL A 1 69 ? 16.331 -8.822 -7.655 1.00 78.12 69 VAL A O 1
ATOM 518 N N . GLU A 1 70 ? 15.861 -9.506 -9.738 1.00 77.62 70 GLU A N 1
ATOM 519 C CA . GLU A 1 70 ? 16.263 -8.257 -10.395 1.00 77.62 70 GLU A CA 1
ATOM 520 C C . GLU A 1 70 ? 15.273 -7.119 -10.101 1.00 77.62 70 GLU A C 1
ATOM 522 O O . GLU A 1 70 ? 15.654 -5.952 -10.037 1.00 77.62 70 GLU A O 1
ATOM 527 N N . SER A 1 71 ? 14.010 -7.455 -9.822 1.00 77.94 71 SER A N 1
ATOM 528 C CA . SER A 1 71 ? 12.961 -6.486 -9.479 1.00 77.94 71 SER A CA 1
ATOM 529 C C . SER A 1 71 ? 12.816 -6.211 -7.979 1.00 77.94 71 SER A C 1
ATOM 531 O O . SER A 1 71 ? 12.079 -5.304 -7.588 1.00 77.94 71 SER A O 1
ATOM 533 N N . ALA A 1 72 ? 13.530 -6.949 -7.123 1.00 82.75 72 ALA A N 1
ATOM 534 C CA . ALA A 1 72 ? 13.434 -6.823 -5.669 1.00 82.75 72 ALA A CA 1
ATOM 535 C C . ALA A 1 72 ? 13.765 -5.402 -5.178 1.00 82.75 72 ALA A C 1
ATOM 537 O O . ALA A 1 72 ? 13.115 -4.899 -4.263 1.00 82.75 72 ALA A O 1
ATOM 538 N N . GLY A 1 73 ? 14.729 -4.732 -5.822 1.00 87.25 73 GLY A N 1
ATOM 539 C CA . GLY A 1 73 ? 15.083 -3.343 -5.516 1.00 87.25 73 GLY A CA 1
ATOM 540 C C . GLY A 1 73 ? 13.928 -2.370 -5.768 1.00 87.25 73 GLY A C 1
ATOM 541 O O . GLY A 1 73 ? 13.594 -1.578 -4.888 1.00 87.25 73 GLY A O 1
ATOM 542 N N . MET A 1 74 ? 13.268 -2.476 -6.926 1.00 86.81 74 MET A N 1
ATOM 543 C CA . MET A 1 74 ? 12.107 -1.646 -7.264 1.00 86.81 74 MET A CA 1
ATOM 544 C C . MET A 1 74 ? 10.963 -1.878 -6.275 1.00 86.81 74 MET A C 1
ATOM 546 O O . MET A 1 74 ? 10.426 -0.924 -5.719 1.00 86.81 74 MET A O 1
ATOM 550 N N . LEU A 1 75 ? 10.625 -3.144 -6.010 1.00 83.94 75 LEU A N 1
ATOM 551 C CA . LEU A 1 75 ? 9.547 -3.503 -5.086 1.00 83.94 75 LEU A CA 1
ATOM 552 C C . LEU A 1 75 ? 9.815 -2.984 -3.666 1.00 83.94 75 LEU A C 1
ATOM 554 O O . LEU A 1 75 ? 8.899 -2.475 -3.023 1.00 83.94 75 LEU A O 1
ATOM 558 N N . ALA A 1 76 ? 11.064 -3.036 -3.192 1.00 86.31 76 ALA A N 1
ATOM 559 C CA . ALA A 1 76 ? 11.444 -2.479 -1.896 1.00 86.31 76 ALA A CA 1
ATOM 560 C C . ALA A 1 76 ? 11.281 -0.948 -1.841 1.00 86.31 76 ALA A C 1
ATOM 562 O O . ALA A 1 76 ? 10.782 -0.417 -0.847 1.00 86.31 76 ALA A O 1
ATOM 563 N N . VAL A 1 77 ? 11.653 -0.234 -2.911 1.00 91.75 77 VAL A N 1
ATOM 564 C CA . VAL A 1 77 ? 11.461 1.224 -3.015 1.00 91.75 77 VAL A CA 1
ATOM 565 C C . VAL A 1 77 ? 9.975 1.582 -3.032 1.00 91.75 77 VAL A C 1
ATOM 567 O O . VAL A 1 77 ? 9.556 2.463 -2.282 1.00 91.75 77 VAL A O 1
ATOM 570 N N . LEU A 1 78 ? 9.164 0.881 -3.829 1.00 89.19 78 LEU A N 1
ATOM 571 C CA . LEU A 1 78 ? 7.715 1.096 -3.887 1.00 89.19 78 LEU A CA 1
ATOM 572 C C . LEU A 1 78 ? 7.051 0.825 -2.531 1.00 89.19 78 LEU A C 1
ATOM 574 O O . LEU A 1 78 ? 6.237 1.628 -2.078 1.00 89.19 78 LEU A O 1
ATOM 578 N N . ALA A 1 79 ? 7.444 -0.250 -1.841 1.00 85.44 79 ALA A N 1
ATOM 579 C CA . ALA A 1 79 ? 6.954 -0.559 -0.500 1.00 85.44 79 ALA A CA 1
ATOM 580 C C . ALA A 1 79 ? 7.320 0.535 0.519 1.00 85.44 79 ALA A C 1
ATOM 582 O O . ALA A 1 79 ? 6.488 0.914 1.346 1.00 85.44 79 ALA A O 1
ATOM 583 N N . LEU A 1 80 ? 8.538 1.084 0.444 1.00 90.69 80 LEU A N 1
ATOM 584 C CA . LEU A 1 80 ? 8.962 2.195 1.298 1.00 90.69 80 LEU A CA 1
ATOM 585 C C . LEU A 1 80 ? 8.149 3.467 1.020 1.00 90.69 80 LEU A C 1
ATOM 587 O O . LEU A 1 80 ? 7.677 4.102 1.963 1.00 90.69 80 LEU A O 1
ATOM 591 N N . ILE A 1 81 ? 7.948 3.817 -0.255 1.00 93.75 81 ILE A N 1
ATOM 592 C CA . ILE A 1 81 ? 7.101 4.948 -0.661 1.00 93.75 81 ILE A CA 1
ATOM 593 C C . ILE A 1 81 ? 5.686 4.762 -0.112 1.00 93.75 81 ILE A C 1
ATOM 595 O O . ILE A 1 81 ? 5.161 5.671 0.529 1.00 93.75 81 ILE A O 1
ATOM 599 N N . ALA A 1 82 ? 5.097 3.578 -0.292 1.00 88.56 82 ALA A N 1
ATOM 600 C CA . ALA A 1 82 ? 3.762 3.268 0.203 1.00 88.56 82 ALA A CA 1
ATOM 601 C C . ALA A 1 82 ? 3.662 3.391 1.730 1.00 88.56 82 ALA A C 1
ATOM 603 O O . ALA A 1 82 ? 2.716 3.994 2.236 1.00 88.56 82 ALA A O 1
ATOM 604 N N . ALA A 1 83 ? 4.650 2.889 2.478 1.00 86.88 83 ALA A N 1
ATOM 605 C CA . ALA A 1 83 ? 4.672 2.985 3.936 1.00 86.88 83 ALA A CA 1
ATOM 606 C C . ALA A 1 83 ? 4.765 4.442 4.426 1.00 86.88 83 ALA A 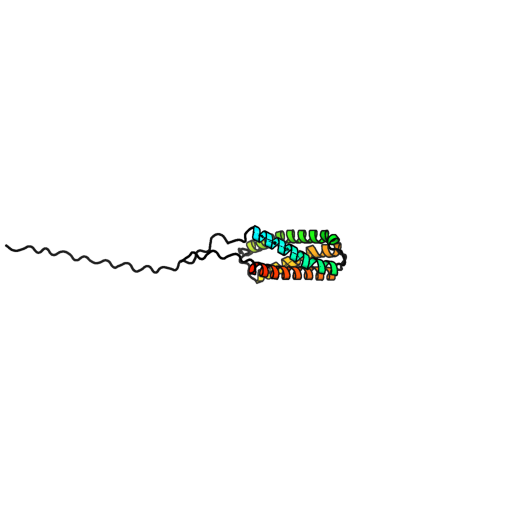C 1
ATOM 608 O O . ALA A 1 83 ? 4.009 4.849 5.315 1.00 86.88 83 ALA A O 1
ATOM 609 N N . LEU A 1 84 ? 5.658 5.236 3.826 1.00 93.88 84 LEU A N 1
ATOM 610 C CA . LEU A 1 84 ? 5.824 6.653 4.154 1.00 93.88 84 LEU A CA 1
ATOM 611 C C . LEU A 1 84 ? 4.575 7.460 3.792 1.00 93.88 84 LEU A C 1
ATOM 613 O O . LEU A 1 84 ? 4.093 8.245 4.611 1.00 93.88 84 LEU A O 1
ATOM 617 N N . TRP A 1 85 ? 4.019 7.231 2.601 1.00 95.88 85 TRP A N 1
ATOM 618 C CA . TRP A 1 85 ? 2.797 7.885 2.146 1.00 95.88 85 TRP A CA 1
ATOM 619 C C . TRP A 1 85 ? 1.601 7.534 3.030 1.00 95.88 85 TRP A C 1
ATOM 621 O O . TRP A 1 85 ? 0.871 8.429 3.441 1.00 95.88 85 TRP A O 1
ATOM 631 N N . ASN A 1 86 ? 1.438 6.264 3.410 1.00 91.81 86 ASN A N 1
ATOM 632 C CA . ASN A 1 86 ? 0.403 5.825 4.347 1.00 91.81 86 ASN A CA 1
ATOM 633 C C . ASN A 1 86 ? 0.476 6.568 5.682 1.00 91.81 86 ASN A C 1
ATOM 635 O O . ASN A 1 86 ? -0.533 7.095 6.150 1.00 91.81 86 ASN A O 1
ATOM 639 N N . GLY A 1 87 ? 1.664 6.672 6.278 1.00 88.69 87 GLY A N 1
ATOM 640 C CA . GLY A 1 87 ? 1.842 7.438 7.511 1.00 88.69 87 GLY A CA 1
ATOM 641 C C . GLY A 1 87 ? 1.522 8.925 7.331 1.00 88.69 87 GLY A C 1
ATOM 642 O O . GLY A 1 87 ? 0.748 9.494 8.107 1.00 88.69 87 GLY A O 1
ATOM 643 N N . ALA A 1 88 ? 2.089 9.549 6.296 1.00 95.25 88 ALA A N 1
ATOM 644 C CA . ALA A 1 88 ? 1.952 10.980 6.041 1.00 95.25 88 ALA A CA 1
ATOM 645 C C . ALA A 1 88 ? 0.509 11.381 5.699 1.00 95.25 88 ALA A C 1
ATOM 647 O O . ALA A 1 88 ? -0.037 12.306 6.304 1.00 95.25 88 ALA A O 1
ATOM 648 N N . PHE A 1 89 ? -0.123 10.668 4.765 1.00 95.50 89 PHE A N 1
ATOM 649 C CA . PHE A 1 89 ? -1.475 10.952 4.301 1.00 95.50 89 PHE A CA 1
ATOM 650 C C . PHE A 1 89 ? -2.502 10.762 5.415 1.00 95.50 89 PHE A C 1
ATOM 652 O O . PHE A 1 89 ? -3.268 11.688 5.680 1.00 95.50 89 PHE A O 1
ATOM 659 N N . ASN A 1 90 ? -2.487 9.613 6.106 1.00 92.62 90 ASN A N 1
ATOM 660 C CA . ASN A 1 90 ? -3.451 9.341 7.177 1.00 92.62 90 ASN A CA 1
ATOM 661 C C . ASN A 1 90 ? -3.345 10.398 8.285 1.00 92.62 90 ASN A C 1
ATOM 663 O O . ASN A 1 90 ? -4.355 10.957 8.703 1.00 92.62 90 ASN A O 1
ATOM 667 N N . THR A 1 91 ? -2.121 10.747 8.699 1.00 92.81 91 THR A N 1
ATOM 668 C CA . THR A 1 91 ? -1.895 11.768 9.735 1.00 92.81 91 THR A CA 1
ATOM 669 C C . THR A 1 91 ? -2.389 13.147 9.295 1.00 92.81 91 THR A C 1
ATOM 671 O O . THR A 1 91 ? -3.079 13.831 10.052 1.00 92.81 91 THR A O 1
ATOM 674 N N . CYS A 1 92 ? -2.052 13.564 8.071 1.00 95.12 92 CYS A N 1
ATOM 675 C CA . CYS A 1 92 ? -2.466 14.856 7.529 1.00 95.12 92 CYS A CA 1
ATOM 676 C C . CYS A 1 92 ? -3.991 14.946 7.413 1.00 95.12 92 CYS A C 1
ATOM 678 O O . CYS A 1 92 ? -4.598 15.904 7.894 1.00 95.12 92 CYS A O 1
ATOM 680 N N . PHE A 1 93 ? -4.623 13.929 6.827 1.00 94.12 93 PHE A N 1
ATOM 681 C CA . PHE A 1 93 ? -6.064 13.920 6.626 1.00 94.12 93 PHE A CA 1
ATOM 682 C C . PHE A 1 93 ? -6.817 13.904 7.958 1.00 94.12 93 PHE A C 1
ATOM 684 O O . PHE A 1 93 ? -7.756 14.680 8.129 1.00 94.12 93 PHE A O 1
ATOM 691 N N . ASP A 1 94 ? -6.397 13.073 8.915 1.00 91.81 94 ASP A N 1
ATOM 692 C CA . ASP A 1 94 ? -7.023 13.001 10.238 1.00 91.81 94 ASP A CA 1
ATOM 693 C C . ASP A 1 94 ? -6.903 14.336 10.986 1.00 91.81 94 ASP A C 1
ATOM 695 O O . ASP A 1 94 ? -7.869 14.795 11.602 1.00 91.81 94 ASP A O 1
ATOM 699 N N . TRP A 1 95 ? -5.750 15.006 10.885 1.00 94.19 95 TRP A N 1
ATOM 700 C CA . TRP A 1 95 ? -5.552 16.333 11.466 1.00 94.19 95 TRP A CA 1
ATOM 701 C C . TRP A 1 95 ? -6.462 17.387 10.823 1.00 94.19 95 TRP A C 1
ATOM 703 O O . TRP A 1 95 ? -7.130 18.140 11.538 1.00 94.19 95 TRP A O 1
ATOM 713 N N . VAL A 1 96 ? -6.536 17.426 9.487 1.00 93.81 96 VAL A N 1
ATOM 714 C CA . VAL A 1 96 ? -7.406 18.359 8.752 1.00 93.81 96 VAL A CA 1
ATOM 715 C C . VAL A 1 96 ? -8.880 18.094 9.070 1.00 93.81 96 VAL A C 1
ATOM 717 O O . VAL A 1 96 ? -9.614 19.025 9.402 1.00 93.81 96 VAL A O 1
ATOM 720 N N . GLU A 1 97 ? -9.333 16.839 9.025 1.00 92.62 97 GLU A N 1
ATOM 721 C CA . GLU A 1 97 ? -10.717 16.475 9.346 1.00 92.62 97 GLU A CA 1
ATOM 722 C C . GLU A 1 97 ? -11.076 16.854 10.788 1.00 92.62 97 GLU A C 1
ATOM 724 O O . GLU A 1 97 ? -12.148 17.428 11.029 1.00 92.62 97 GLU A O 1
ATOM 729 N N . GLY A 1 98 ? -10.182 16.560 11.735 1.00 91.56 98 GLY A N 1
ATOM 730 C CA . GLY A 1 98 ? -10.352 16.899 13.143 1.00 91.56 98 GLY A CA 1
ATOM 731 C C . GLY A 1 98 ? -10.451 18.409 13.356 1.00 91.56 98 GLY A C 1
ATOM 732 O O . G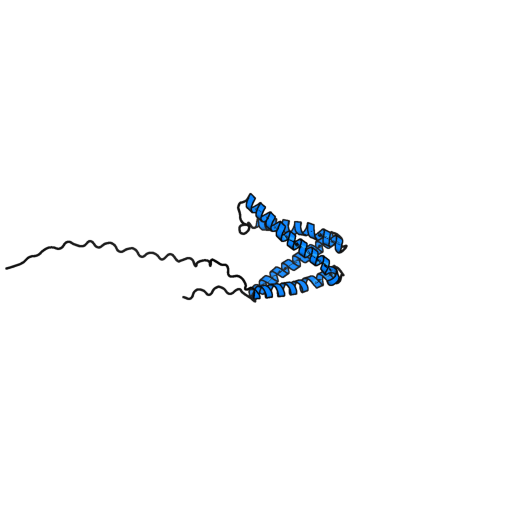LY A 1 98 ? -11.345 18.870 14.064 1.00 91.56 98 GLY A O 1
ATOM 733 N N . ARG A 1 99 ? -9.604 19.197 12.681 1.00 94.00 99 ARG A N 1
ATOM 734 C CA . ARG A 1 99 ? -9.645 20.668 12.720 1.00 94.00 99 ARG A CA 1
ATOM 735 C C . ARG A 1 99 ? -10.927 21.249 12.129 1.00 94.00 99 ARG A C 1
ATOM 737 O O . ARG A 1 99 ? -11.472 22.188 12.699 1.00 94.00 99 ARG A O 1
ATOM 744 N N . LEU A 1 100 ? -11.396 20.717 11.002 1.00 93.62 100 LEU A N 1
ATOM 745 C CA . LEU A 1 100 ? -12.553 21.261 10.286 1.00 93.62 100 LEU A CA 1
ATOM 746 C C . LEU A 1 100 ? -13.891 20.841 10.894 1.00 93.62 100 LEU A C 1
ATOM 748 O O . LEU A 1 100 ? -14.871 21.571 10.784 1.00 93.62 100 LEU A O 1
ATOM 752 N N . THR A 1 101 ? -13.961 19.647 11.487 1.00 92.31 101 THR A N 1
ATOM 753 C CA . THR A 1 101 ? -15.246 19.050 11.879 1.00 92.31 101 THR A CA 1
ATOM 754 C C . THR A 1 101 ? -15.342 18.651 13.346 1.00 92.31 101 THR A C 1
ATOM 756 O O . THR A 1 101 ? -16.430 18.298 13.793 1.00 92.31 101 THR A O 1
ATOM 759 N N . GLY A 1 102 ? -14.232 18.659 14.092 1.00 90.31 102 GLY A N 1
ATOM 760 C CA . GLY A 1 102 ? -14.175 18.198 15.484 1.00 90.31 102 GLY A CA 1
ATOM 761 C C . GLY A 1 102 ? -14.429 16.697 15.665 1.00 90.31 102 GLY A C 1
ATOM 762 O O . GLY A 1 102 ? -14.513 16.219 16.795 1.00 90.31 102 GLY A O 1
ATOM 763 N N . ARG A 1 103 ? -14.585 15.939 14.572 1.00 87.44 103 ARG A N 1
ATOM 764 C CA . ARG A 1 103 ? -14.826 14.495 14.605 1.00 87.44 103 ARG A CA 1
ATOM 765 C C . ARG A 1 103 ? -13.503 13.744 14.607 1.00 87.44 103 ARG A C 1
ATOM 767 O O . ARG A 1 103 ? -12.568 14.101 13.900 1.00 87.44 103 ARG A O 1
ATOM 774 N N . THR A 1 104 ? -13.469 12.671 15.377 1.00 84.38 104 THR A N 1
ATOM 775 C CA . THR A 1 104 ? -12.393 11.685 15.377 1.00 84.38 104 THR A CA 1
ATOM 776 C C . THR A 1 104 ? -12.559 10.711 14.203 1.00 84.38 104 THR A C 1
ATOM 778 O O . THR A 1 104 ? -13.675 10.505 13.709 1.00 84.38 104 THR A O 1
ATOM 781 N N . ALA A 1 105 ? -11.458 10.110 13.741 1.00 79.56 105 ALA A N 1
ATOM 782 C CA . ALA A 1 105 ? -11.435 9.261 12.544 1.00 79.56 105 ALA A CA 1
ATOM 783 C C . ALA A 1 105 ? -12.379 8.039 12.629 1.00 79.56 105 ALA A C 1
ATOM 785 O O . ALA A 1 105 ? -12.941 7.606 11.620 1.00 79.56 105 ALA A O 1
ATOM 786 N N . ASP A 1 106 ? -12.641 7.515 13.832 1.00 80.06 106 ASP A N 1
ATOM 787 C CA . ASP A 1 106 ? -13.608 6.433 14.069 1.00 80.06 106 ASP A CA 1
ATOM 788 C C . ASP A 1 106 ? -15.040 6.833 13.675 1.00 80.06 106 ASP A C 1
ATOM 790 O O . ASP A 1 106 ? -15.791 6.014 13.140 1.00 80.06 106 ASP A O 1
ATOM 794 N N . ARG A 1 107 ? -15.392 8.116 13.822 1.00 84.00 107 ARG A N 1
ATOM 795 C CA . ARG A 1 107 ? -16.714 8.676 13.492 1.00 84.00 107 ARG A CA 1
ATOM 796 C C . ARG A 1 107 ? -16.796 9.226 12.065 1.00 84.00 107 ARG A C 1
ATOM 798 O O . ARG A 1 107 ? -17.697 10.011 11.750 1.00 84.00 107 ARG A O 1
ATOM 805 N N . ARG A 1 108 ? -15.859 8.854 11.184 1.00 88.31 108 ARG A N 1
ATOM 806 C CA . ARG A 1 108 ? -15.847 9.282 9.778 1.00 88.31 108 ARG A CA 1
ATOM 807 C C . ARG A 1 108 ? -17.049 8.696 9.013 1.00 88.31 108 ARG A C 1
ATOM 809 O O . ARG A 1 108 ? -17.156 7.467 8.925 1.00 88.31 108 ARG A O 1
ATOM 816 N N . PRO A 1 109 ? -17.928 9.528 8.414 1.00 92.25 109 PRO A N 1
ATOM 817 C CA . PRO A 1 109 ? -19.062 9.058 7.626 1.00 92.25 109 PRO A CA 1
ATOM 818 C C . PRO A 1 109 ? -18.585 8.394 6.333 1.00 92.25 109 PRO A C 1
ATOM 820 O O . PRO A 1 109 ? -17.539 8.753 5.789 1.00 92.25 109 PRO A O 1
ATOM 823 N N . LEU A 1 110 ? -19.394 7.477 5.796 1.00 87.88 110 LEU A N 1
ATOM 824 C CA . LEU A 1 110 ? -19.038 6.662 4.629 1.00 87.88 110 LEU A CA 1
ATOM 825 C C . LEU A 1 110 ? -18.556 7.498 3.432 1.00 87.88 110 LEU A C 1
ATOM 827 O O . LEU A 1 110 ? -17.501 7.214 2.878 1.00 87.88 110 LEU A O 1
ATOM 831 N N . ARG A 1 111 ? -19.259 8.590 3.103 1.00 92.88 111 ARG A N 1
ATOM 832 C CA . ARG A 1 111 ? -18.871 9.504 2.012 1.00 92.88 111 ARG A CA 1
ATOM 833 C C . ARG A 1 111 ? -17.437 10.026 2.137 1.00 92.88 111 ARG A C 1
ATOM 835 O O . ARG A 1 111 ? -16.724 10.122 1.146 1.00 92.88 111 ARG A O 1
ATOM 842 N N . LEU A 1 112 ? -17.003 10.332 3.360 1.00 90.38 112 LEU A N 1
ATOM 843 C CA . LEU A 1 112 ? -15.670 10.868 3.606 1.00 90.38 112 LEU A CA 1
ATOM 844 C C . LEU A 1 112 ? -14.620 9.752 3.642 1.00 90.38 112 LEU A C 1
ATOM 846 O O . LEU A 1 112 ? -13.473 9.999 3.296 1.00 90.38 112 LEU A O 1
ATOM 850 N N . ARG A 1 113 ? -15.011 8.515 3.984 1.00 88.44 113 ARG A N 1
ATOM 851 C CA . ARG A 1 113 ? -14.155 7.326 3.819 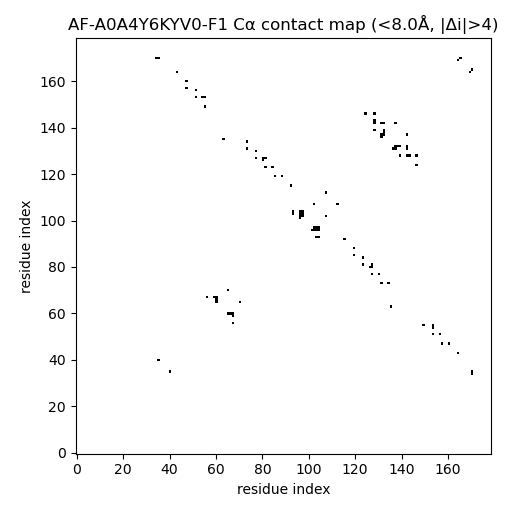1.00 88.44 113 ARG A CA 1
ATOM 852 C C . ARG A 1 113 ? -13.867 7.054 2.343 1.00 88.44 113 ARG A C 1
ATOM 854 O O . ARG A 1 113 ? -12.717 6.812 2.004 1.00 88.44 113 ARG A O 1
ATOM 861 N N . CYS A 1 114 ? -14.876 7.153 1.476 1.00 86.88 114 CYS A N 1
ATOM 862 C CA . CYS A 1 114 ? -14.686 7.025 0.030 1.00 86.88 114 CYS A CA 1
ATOM 863 C C . CYS A 1 114 ? -13.766 8.125 -0.509 1.00 86.88 114 CYS A C 1
ATOM 865 O O . CYS A 1 114 ? -12.809 7.822 -1.210 1.00 86.88 114 CYS A O 1
ATOM 867 N N . LEU A 1 115 ? -14.008 9.386 -0.128 1.00 92.88 115 LEU A N 1
ATOM 868 C CA . LEU A 1 115 ? -13.157 10.505 -0.539 1.00 92.88 115 LEU A CA 1
ATOM 869 C C . LEU A 1 115 ? -11.704 10.316 -0.079 1.00 92.88 115 LEU A C 1
ATOM 871 O O . LEU A 1 115 ? -10.781 10.485 -0.868 1.00 92.88 115 LEU A O 1
ATOM 875 N N . HIS A 1 116 ? -11.510 9.917 1.180 1.00 91.19 116 HIS A N 1
ATOM 876 C CA . HIS A 1 116 ? -10.198 9.594 1.730 1.00 91.19 116 HIS A CA 1
ATOM 877 C C . HIS A 1 116 ? -9.497 8.494 0.932 1.00 91.19 116 HIS A C 1
ATOM 879 O O . HIS A 1 116 ? -8.341 8.664 0.573 1.00 91.19 116 HIS A O 1
ATOM 885 N N . ALA A 1 117 ? -10.184 7.384 0.643 1.00 86.12 117 ALA A N 1
ATOM 886 C CA . ALA A 1 117 ? -9.614 6.275 -0.117 1.00 86.12 117 ALA A CA 1
ATOM 887 C C . ALA A 1 117 ? -9.206 6.701 -1.536 1.00 86.12 117 ALA A C 1
ATOM 889 O O . ALA A 1 117 ? -8.108 6.380 -1.969 1.00 86.12 117 ALA A O 1
ATOM 890 N N . VAL A 1 118 ? -10.044 7.480 -2.229 1.00 89.44 118 VAL A N 1
ATOM 891 C CA . VAL A 1 118 ? -9.736 7.980 -3.580 1.00 89.44 118 VAL A CA 1
ATOM 892 C C . VAL A 1 118 ? -8.517 8.904 -3.574 1.00 89.44 118 VAL A C 1
ATOM 894 O O . VAL A 1 118 ? -7.645 8.762 -4.425 1.00 89.44 118 VAL A O 1
ATOM 897 N N . PHE A 1 119 ? -8.420 9.830 -2.616 1.00 93.38 119 PHE A N 1
ATOM 898 C CA . PHE A 1 119 ? -7.244 10.700 -2.506 1.00 93.38 119 PHE A CA 1
ATOM 899 C C . PHE A 1 119 ? -5.988 9.949 -2.068 1.00 93.38 119 PHE A C 1
ATOM 901 O O . PHE A 1 119 ? -4.903 10.265 -2.550 1.00 93.38 119 PHE A O 1
ATOM 908 N N . PHE A 1 120 ? -6.131 8.970 -1.173 1.00 91.44 120 PHE A N 1
ATOM 909 C CA . PHE A 1 120 ? -5.026 8.129 -0.732 1.00 91.44 120 PHE A CA 1
ATOM 910 C C . PHE A 1 120 ? -4.426 7.372 -1.914 1.00 91.44 120 PHE A C 1
ATOM 912 O O . PHE A 1 120 ? -3.233 7.512 -2.180 1.00 91.44 120 PHE A O 1
ATOM 919 N N . GLU A 1 121 ? -5.275 6.640 -2.638 1.00 87.75 121 GLU A N 1
ATOM 920 C CA . GLU A 1 121 ? -4.880 5.815 -3.775 1.00 87.75 121 GLU A CA 1
ATOM 921 C C . GLU A 1 121 ? -4.354 6.681 -4.919 1.00 87.75 121 GLU A C 1
ATOM 923 O O . GLU A 1 121 ? -3.285 6.421 -5.457 1.00 87.75 121 GLU A O 1
ATOM 928 N N . GLY A 1 122 ? -5.054 7.773 -5.245 1.00 91.69 122 GLY A N 1
ATOM 929 C CA . GLY A 1 122 ? -4.629 8.700 -6.290 1.00 91.69 122 GLY A CA 1
ATOM 930 C C . GLY A 1 122 ? -3.283 9.352 -5.980 1.00 91.69 122 GLY A C 1
ATOM 931 O O . GLY A 1 122 ? -2.430 9.446 -6.856 1.00 91.69 122 GLY A O 1
ATOM 932 N N . GLY A 1 123 ? -3.059 9.770 -4.733 1.00 93.62 123 GLY A N 1
ATOM 933 C CA . GLY A 1 123 ? -1.777 10.330 -4.315 1.00 93.62 123 GLY A CA 1
ATOM 934 C C . GLY A 1 123 ? -0.654 9.295 -4.301 1.00 93.62 123 GLY A C 1
ATOM 935 O O . GLY A 1 123 ? 0.447 9.600 -4.752 1.00 93.62 123 GLY A O 1
ATOM 936 N N . LEU A 1 124 ? -0.938 8.066 -3.856 1.00 91.50 124 LEU A N 1
ATOM 937 C CA . LEU A 1 124 ? 0.034 6.975 -3.887 1.00 91.50 124 LEU A CA 1
ATOM 938 C C . LEU A 1 124 ? 0.448 6.669 -5.328 1.00 91.50 124 LEU A C 1
ATOM 940 O O . LEU A 1 124 ? 1.637 6.634 -5.617 1.00 91.50 124 LEU A O 1
ATOM 944 N N . LEU A 1 125 ? -0.527 6.569 -6.229 1.00 90.44 125 LEU A N 1
ATOM 945 C CA . LEU A 1 125 ? -0.327 6.331 -7.655 1.00 90.44 125 LEU A CA 1
ATOM 946 C C . LEU A 1 125 ? 0.518 7.434 -8.306 1.00 90.44 125 LEU A C 1
ATOM 948 O O . LEU A 1 125 ? 1.418 7.142 -9.086 1.00 90.44 125 LEU A O 1
ATOM 952 N N . MET A 1 126 ? 0.305 8.706 -7.951 1.00 93.88 126 MET A N 1
ATOM 953 C CA . MET A 1 126 ? 1.161 9.803 -8.431 1.00 93.88 126 MET A CA 1
ATOM 954 C C . MET A 1 126 ? 2.623 9.675 -7.971 1.00 93.88 126 MET A C 1
ATOM 956 O O . MET A 1 126 ? 3.514 10.184 -8.651 1.00 93.88 126 MET A O 1
ATOM 960 N N . LEU A 1 127 ? 2.886 9.013 -6.838 1.00 94.06 127 LEU A N 1
ATOM 961 C CA . LEU A 1 127 ? 4.238 8.782 -6.322 1.00 94.06 127 LEU A CA 1
ATOM 962 C C . LEU A 1 127 ? 4.876 7.503 -6.880 1.00 94.06 127 LEU A C 1
ATOM 964 O O . LEU A 1 127 ? 6.068 7.505 -7.183 1.00 94.06 127 LEU A O 1
ATOM 968 N N . THR A 1 128 ? 4.112 6.418 -7.011 1.00 91.25 128 THR A N 1
ATOM 969 C CA . THR A 1 128 ? 4.611 5.107 -7.457 1.00 91.25 128 THR A CA 1
ATOM 970 C C . THR A 1 128 ? 4.767 5.038 -8.968 1.00 91.25 128 THR A C 1
ATOM 972 O O . THR A 1 128 ? 5.774 4.522 -9.454 1.00 91.25 128 THR A O 1
ATOM 975 N N . LEU A 1 129 ? 3.828 5.607 -9.726 1.00 92.00 129 LEU A N 1
ATOM 976 C CA . LEU A 1 129 ? 3.783 5.460 -11.178 1.00 92.00 129 LEU A CA 1
ATOM 977 C C . LEU A 1 129 ? 5.041 5.989 -11.893 1.00 92.00 129 LEU A C 1
ATOM 979 O O . LEU A 1 129 ? 5.568 5.261 -12.735 1.00 92.00 129 LEU A O 1
ATOM 983 N N . PRO A 1 130 ? 5.599 7.176 -11.564 1.00 93.62 130 PRO A N 1
ATOM 984 C CA . PRO A 1 130 ? 6.846 7.634 -12.178 1.00 93.62 130 PRO A CA 1
ATOM 985 C C . PRO A 1 130 ? 8.023 6.698 -11.893 1.00 93.62 130 PRO A C 1
ATOM 987 O O . PRO A 1 130 ? 8.860 6.487 -12.766 1.00 93.62 130 PRO A O 1
ATOM 990 N N . VAL A 1 131 ? 8.082 6.111 -10.693 1.00 92.25 131 VAL A N 1
ATOM 991 C CA . VAL A 1 131 ? 9.128 5.145 -10.327 1.00 92.25 131 VAL A CA 1
ATOM 992 C C . VAL A 1 131 ? 8.986 3.880 -11.164 1.00 92.25 131 VAL A C 1
ATOM 994 O O . VAL A 1 131 ? 9.975 3.417 -11.723 1.00 92.25 131 VAL A O 1
ATOM 997 N N . ILE A 1 132 ? 7.764 3.361 -11.309 1.00 89.00 132 ILE A N 1
ATOM 998 C CA . ILE A 1 132 ? 7.490 2.179 -12.135 1.00 89.00 132 ILE A CA 1
ATOM 999 C C . ILE A 1 132 ? 7.890 2.448 -13.586 1.00 89.00 132 ILE A C 1
ATOM 1001 O O . ILE A 1 132 ? 8.636 1.655 -14.154 1.00 89.00 132 ILE A O 1
ATOM 1005 N N . VAL A 1 133 ? 7.465 3.569 -14.176 1.00 91.69 133 VAL A N 1
ATOM 1006 C CA . VAL A 1 133 ? 7.793 3.936 -15.566 1.00 91.69 133 VAL A CA 1
ATOM 1007 C C . VAL A 1 133 ? 9.304 4.061 -15.768 1.00 91.69 133 VAL A C 1
ATOM 1009 O O . VAL A 1 133 ? 9.854 3.451 -16.683 1.00 91.69 133 VAL A O 1
ATOM 1012 N N . LEU A 1 134 ? 9.993 4.809 -14.901 1.00 91.69 134 LEU A N 1
ATOM 1013 C CA . LEU A 1 134 ? 11.433 5.047 -15.035 1.00 91.69 134 LEU A CA 1
ATOM 1014 C C . LEU A 1 134 ? 12.270 3.785 -14.803 1.00 91.69 134 LEU A C 1
ATOM 1016 O O . LEU A 1 134 ? 13.322 3.639 -15.419 1.00 91.69 134 LEU A O 1
ATOM 1020 N N . TRP A 1 135 ? 11.827 2.888 -13.921 1.00 89.06 135 TRP A N 1
ATOM 1021 C CA . TRP A 1 135 ? 12.578 1.681 -13.575 1.00 89.06 135 TRP A CA 1
ATOM 1022 C C . TRP A 1 135 ? 12.325 0.532 -14.552 1.00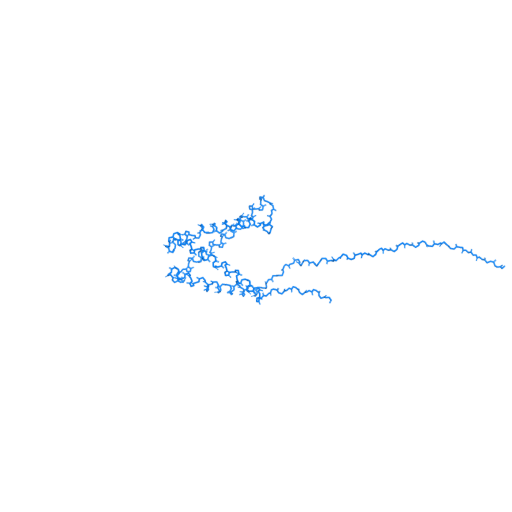 89.06 135 TRP A C 1
ATOM 1024 O O . TRP A 1 135 ? 13.262 -0.145 -14.963 1.00 89.06 135 TRP A O 1
ATOM 1034 N N . SER A 1 136 ? 11.061 0.294 -14.913 1.00 82.50 136 SER A N 1
ATOM 1035 C CA . SER A 1 136 ? 10.671 -0.823 -15.784 1.00 82.50 136 SER A CA 1
ATOM 1036 C C . SER A 1 136 ? 10.809 -0.512 -17.275 1.00 82.50 136 SER A C 1
ATOM 1038 O O . SER A 1 136 ? 10.876 -1.433 -18.082 1.00 82.50 136 SER A O 1
ATOM 1040 N N . GLY A 1 137 ? 10.829 0.771 -17.654 1.00 84.88 137 GLY A N 1
ATOM 1041 C CA . GLY A 1 137 ? 10.809 1.200 -19.053 1.00 84.88 137 GLY A CA 1
ATOM 1042 C C . GLY A 1 137 ? 9.450 1.035 -19.748 1.00 84.88 137 GLY A C 1
ATOM 1043 O O . GLY A 1 137 ? 9.365 1.268 -20.952 1.00 84.88 137 GLY A O 1
ATOM 1044 N N . LEU A 1 138 ? 8.396 0.648 -19.019 1.00 85.69 138 LEU A N 1
ATOM 1045 C CA . LEU A 1 138 ? 7.026 0.560 -19.535 1.00 85.69 138 LEU A CA 1
ATOM 1046 C C . LEU A 1 138 ? 6.481 1.940 -19.929 1.00 85.69 138 LEU A C 1
ATOM 1048 O O . LEU A 1 138 ? 6.822 2.955 -19.313 1.00 85.69 138 LEU A O 1
ATOM 1052 N N . ALA A 1 139 ? 5.564 1.992 -20.899 1.00 91.00 139 ALA A N 1
ATOM 1053 C CA . ALA A 1 139 ? 4.817 3.214 -21.161 1.00 91.00 139 ALA A CA 1
ATOM 1054 C C . ALA A 1 139 ? 3.856 3.519 -20.000 1.00 91.00 139 ALA A C 1
ATOM 1056 O O . ALA A 1 139 ? 3.407 2.637 -19.267 1.00 91.00 139 ALA A O 1
ATOM 1057 N N . TRP A 1 140 ? 3.477 4.791 -19.861 1.00 91.12 140 TRP A N 1
ATOM 1058 C CA . TRP A 1 140 ? 2.641 5.275 -18.756 1.00 91.12 140 TRP A CA 1
ATOM 1059 C C . TRP A 1 140 ? 1.337 4.495 -18.561 1.00 91.12 140 TRP A C 1
ATOM 1061 O O . TRP A 1 140 ? 0.958 4.215 -17.428 1.00 91.12 140 TRP A O 1
ATOM 1071 N N . VAL A 1 141 ? 0.649 4.136 -19.649 1.00 92.69 141 VAL A N 1
ATOM 1072 C CA . VAL A 1 141 ? -0.626 3.402 -19.574 1.00 92.69 141 VAL A CA 1
ATOM 1073 C C . VAL A 1 141 ? -0.406 1.952 -19.145 1.00 92.69 141 VAL A C 1
ATOM 1075 O O . VAL A 1 141 ? -1.171 1.435 -18.337 1.00 92.69 141 VAL A O 1
ATOM 1078 N N . GLU A 1 142 ? 0.645 1.305 -19.641 1.00 87.75 142 GLU A N 1
ATOM 1079 C CA . GLU A 1 142 ? 0.988 -0.075 -19.279 1.00 87.75 142 G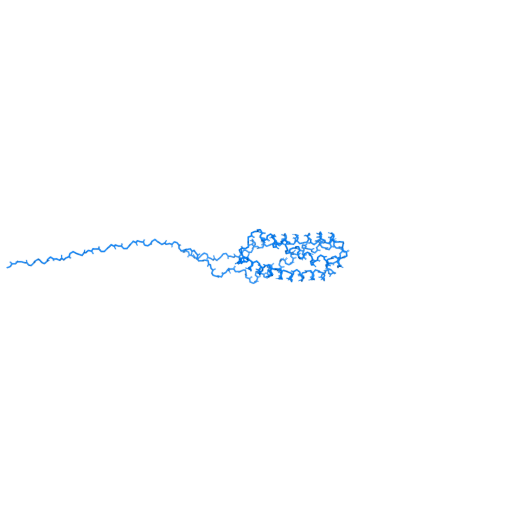LU A CA 1
ATOM 1080 C C . GLU A 1 142 ? 1.381 -0.159 -17.803 1.00 87.75 142 GLU A C 1
ATOM 1082 O O . GLU A 1 142 ? 0.857 -0.999 -17.072 1.00 87.75 142 GLU A O 1
ATOM 1087 N N . ALA A 1 143 ? 2.223 0.773 -17.346 1.00 88.12 143 ALA A N 1
ATOM 1088 C CA . ALA A 1 143 ? 2.599 0.910 -15.944 1.00 88.12 143 ALA A CA 1
ATOM 1089 C C . ALA A 1 143 ? 1.378 1.178 -15.050 1.00 88.12 143 ALA A C 1
ATOM 1091 O O . ALA A 1 143 ? 1.245 0.565 -13.996 1.00 88.12 143 ALA A O 1
ATOM 1092 N N . LEU A 1 144 ? 0.456 2.043 -15.488 1.00 89.81 144 LEU A N 1
ATOM 1093 C CA . LEU A 1 144 ? -0.766 2.366 -14.750 1.00 89.81 144 LEU A CA 1
ATOM 1094 C C . LEU A 1 144 ? -1.672 1.143 -14.579 1.00 89.81 144 LEU A C 1
ATOM 1096 O O . LEU A 1 144 ? -2.167 0.880 -13.484 1.00 89.81 144 LEU A O 1
ATOM 1100 N N . VAL A 1 145 ? -1.898 0.398 -15.662 1.00 89.06 145 VAL A N 1
ATOM 1101 C CA . VAL A 1 145 ? -2.719 -0.819 -15.638 1.00 89.06 145 VAL A CA 1
ATOM 1102 C C . VAL A 1 145 ? -2.068 -1.888 -14.762 1.00 89.06 145 VAL A C 1
ATOM 1104 O O . VAL A 1 145 ? -2.771 -2.546 -13.994 1.00 89.06 145 VAL A O 1
ATOM 1107 N N . ALA A 1 146 ? -0.743 -2.035 -14.834 1.00 82.56 146 ALA A N 1
ATOM 1108 C CA . ALA A 1 146 ? -0.000 -2.960 -13.989 1.00 82.56 146 ALA A CA 1
ATOM 1109 C C . ALA A 1 146 ? -0.100 -2.589 -12.497 1.00 82.56 146 ALA A C 1
ATOM 1111 O O . ALA A 1 146 ? -0.395 -3.466 -11.684 1.00 82.56 146 ALA A O 1
ATOM 1112 N N . ASP A 1 147 ? 0.077 -1.310 -12.144 1.00 84.62 147 ASP A N 1
ATOM 1113 C CA . ASP A 1 147 ? 0.029 -0.829 -10.754 1.00 84.62 147 ASP A CA 1
ATOM 1114 C C . ASP A 1 147 ? -1.372 -1.022 -10.147 1.00 84.62 147 ASP A C 1
ATOM 1116 O O . ASP A 1 147 ? -1.528 -1.646 -9.097 1.00 84.62 147 ASP A O 1
ATOM 1120 N N . ILE A 1 148 ? -2.426 -0.616 -10.869 1.00 86.62 148 ILE A N 1
ATOM 1121 C CA . ILE A 1 148 ? -3.820 -0.820 -10.435 1.00 86.62 148 ILE A CA 1
ATOM 1122 C C . ILE A 1 148 ? -4.159 -2.313 -10.340 1.00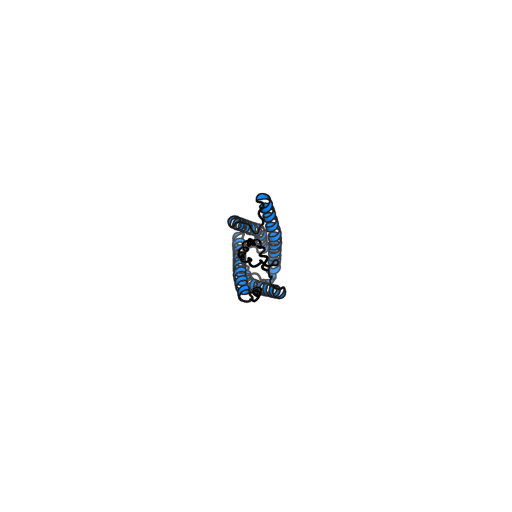 86.62 148 ILE A C 1
ATOM 1124 O O . ILE A 1 148 ? -4.795 -2.746 -9.377 1.00 86.62 148 ILE A O 1
ATOM 1128 N N . GLY A 1 149 ? -3.756 -3.117 -11.327 1.00 85.50 149 GLY A N 1
ATOM 1129 C CA . GLY A 1 149 ? -4.009 -4.558 -11.332 1.00 85.50 149 GLY A CA 1
ATOM 1130 C C . GLY A 1 149 ? -3.385 -5.250 -10.122 1.00 85.50 149 GLY A C 1
ATOM 1131 O O . GLY A 1 149 ? -4.046 -6.048 -9.452 1.00 85.50 149 GLY A O 1
ATOM 1132 N N . LEU A 1 150 ? -2.141 -4.892 -9.798 1.00 79.88 150 LEU A N 1
ATOM 1133 C CA . LEU A 1 150 ? -1.429 -5.401 -8.634 1.00 79.88 150 LEU A CA 1
ATOM 1134 C C . LEU A 1 150 ? -2.087 -4.953 -7.320 1.00 79.88 150 LEU A C 1
ATOM 1136 O O . LEU A 1 150 ? -2.323 -5.789 -6.443 1.00 79.88 150 LEU A O 1
ATOM 1140 N N . ALA A 1 151 ? -2.437 -3.670 -7.200 1.00 81.44 151 ALA A N 1
ATOM 1141 C CA . ALA A 1 151 ? -3.099 -3.115 -6.021 1.00 81.44 151 ALA A CA 1
ATOM 1142 C C . ALA A 1 151 ? -4.450 -3.797 -5.746 1.00 81.44 151 ALA A C 1
ATOM 1144 O O . ALA A 1 151 ? -4.729 -4.215 -4.616 1.00 81.44 151 ALA A O 1
ATOM 1145 N N . LEU A 1 152 ? -5.274 -3.988 -6.782 1.00 84.50 152 LEU A N 1
ATOM 1146 C CA . LEU A 1 152 ? -6.565 -4.672 -6.671 1.00 84.50 152 LEU A CA 1
ATOM 1147 C C . LEU A 1 152 ? -6.403 -6.154 -6.319 1.00 84.50 152 LEU A C 1
ATOM 1149 O O . LEU A 1 152 ? -7.125 -6.654 -5.453 1.00 84.50 152 LEU A O 1
ATOM 1153 N N . ALA A 1 153 ? -5.450 -6.853 -6.943 1.00 85.25 153 ALA A N 1
ATOM 1154 C CA . ALA A 1 153 ? -5.170 -8.255 -6.645 1.00 85.25 153 ALA A CA 1
ATOM 1155 C C . ALA A 1 153 ? -4.721 -8.444 -5.188 1.00 85.25 153 ALA A C 1
ATOM 1157 O O . ALA A 1 153 ? -5.265 -9.298 -4.482 1.00 85.25 153 ALA A O 1
ATOM 1158 N N . TYR A 1 154 ? -3.787 -7.616 -4.709 1.00 81.62 154 TYR A N 1
ATOM 1159 C CA . TYR A 1 154 ? -3.306 -7.682 -3.329 1.00 81.62 154 TYR A CA 1
ATOM 1160 C C . TYR A 1 154 ? -4.3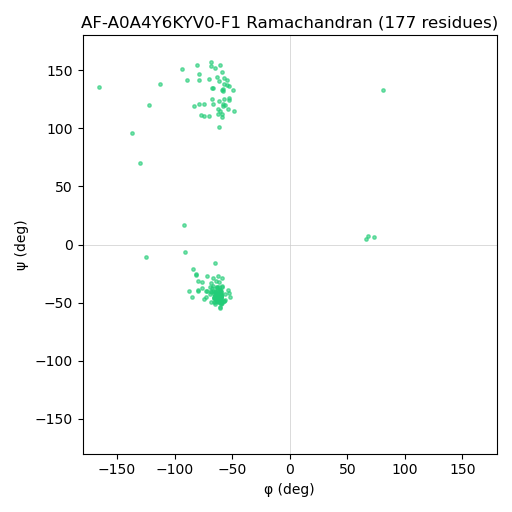91 -7.306 -2.319 1.00 81.62 154 TYR A C 1
ATOM 1162 O O . TYR A 1 154 ? -4.540 -7.969 -1.294 1.00 81.62 154 TYR A O 1
ATOM 1170 N N . THR A 1 155 ? -5.205 -6.295 -2.631 1.00 79.88 155 THR A N 1
ATOM 1171 C CA . THR A 1 155 ? -6.355 -5.907 -1.803 1.00 79.88 155 THR A CA 1
ATOM 1172 C C . THR A 1 155 ? -7.371 -7.044 -1.694 1.00 79.88 155 THR A C 1
ATOM 1174 O O . THR A 1 155 ? -7.809 -7.387 -0.593 1.00 79.88 155 THR A O 1
ATOM 1177 N N . GLY A 1 156 ? -7.723 -7.671 -2.821 1.00 87.44 156 GLY A N 1
ATOM 1178 C CA . GLY A 1 156 ? -8.620 -8.826 -2.851 1.00 87.44 156 GLY A CA 1
ATOM 1179 C C . GLY A 1 156 ? -8.062 -10.007 -2.057 1.00 87.44 156 GLY A C 1
ATOM 1180 O O . GLY A 1 156 ? -8.770 -10.601 -1.241 1.00 87.44 156 GLY A O 1
ATOM 1181 N N . TYR A 1 157 ? -6.774 -10.301 -2.224 1.00 89.81 157 TYR A N 1
ATOM 1182 C CA . TYR A 1 157 ? -6.078 -11.322 -1.447 1.00 89.81 157 TYR A CA 1
ATOM 1183 C C . TYR A 1 157 ? -6.089 -11.029 0.047 1.00 89.81 157 TYR A C 1
ATOM 1185 O O . TYR A 1 157 ? -6.458 -11.904 0.827 1.00 89.81 157 TYR A O 1
ATOM 1193 N N . ALA A 1 158 ? -5.752 -9.808 0.458 1.00 86.50 158 ALA A N 1
ATOM 1194 C CA . ALA A 1 158 ? -5.751 -9.429 1.860 1.00 86.50 158 ALA A CA 1
ATOM 1195 C C . ALA A 1 158 ? -7.133 -9.568 2.486 1.00 86.50 158 ALA A C 1
ATOM 1197 O O . ALA A 1 158 ? -7.249 -10.064 3.608 1.00 86.50 158 ALA A O 1
ATOM 1198 N N . LEU A 1 159 ? -8.189 -9.211 1.759 1.00 86.12 159 LEU A N 1
ATOM 1199 C CA . LEU A 1 159 ? -9.553 -9.433 2.218 1.00 86.12 159 LEU A CA 1
ATOM 1200 C C . LEU A 1 159 ? -9.841 -10.928 2.431 1.00 86.12 159 LEU A C 1
ATOM 1202 O O . LEU A 1 159 ? -10.257 -11.323 3.521 1.00 86.12 159 LEU A O 1
ATOM 1206 N N . VAL A 1 160 ? -9.606 -11.764 1.415 1.00 92.19 160 VAL A N 1
ATOM 1207 C CA . VAL A 1 160 ? -9.894 -13.209 1.473 1.00 92.19 160 VAL A CA 1
ATOM 1208 C C . VAL A 1 160 ? -9.050 -13.901 2.541 1.00 92.19 160 VAL A C 1
ATOM 1210 O O . VAL A 1 160 ? -9.583 -14.680 3.333 1.00 92.19 160 VAL A O 1
ATOM 1213 N N . PHE A 1 161 ? -7.757 -13.587 2.606 1.00 93.19 161 PHE A N 1
ATOM 1214 C CA . PHE A 1 161 ? -6.840 -14.124 3.601 1.00 93.19 161 PHE A CA 1
ATOM 1215 C C . PHE A 1 161 ? -7.300 -13.779 5.014 1.00 93.19 161 PHE A C 1
ATOM 1217 O O . PHE A 1 161 ? -7.435 -14.683 5.833 1.00 93.19 161 PHE A O 1
ATOM 1224 N N . ASN A 1 162 ? -7.583 -12.504 5.306 1.00 89.62 162 ASN A N 1
ATOM 1225 C CA . ASN A 1 162 ? -7.992 -12.098 6.652 1.00 89.62 162 ASN A CA 1
ATOM 1226 C C . ASN A 1 162 ? -9.304 -12.782 7.061 1.00 89.62 162 ASN A C 1
ATOM 1228 O O . ASN A 1 162 ? -9.397 -13.338 8.153 1.00 89.62 162 ASN A O 1
ATOM 1232 N N . LEU A 1 163 ? -10.279 -12.851 6.149 1.00 88.69 163 LEU A N 1
ATOM 1233 C CA . LEU A 1 163 ? -11.545 -13.552 6.378 1.00 88.69 163 LEU A CA 1
ATOM 1234 C C . LEU A 1 163 ? -11.379 -15.064 6.594 1.00 88.69 163 LEU A C 1
ATOM 1236 O O . LEU A 1 163 ? -12.141 -15.661 7.358 1.00 88.69 163 LEU A O 1
ATOM 1240 N N . GLY A 1 164 ? -10.448 -15.705 5.888 1.00 92.19 164 GLY A N 1
ATOM 1241 C CA . GLY A 1 164 ? -10.138 -17.125 6.057 1.00 92.19 164 GLY A CA 1
ATOM 1242 C C . GLY A 1 164 ? -9.386 -17.389 7.359 1.00 92.19 164 GLY A C 1
ATOM 1243 O O . GLY A 1 164 ? -9.747 -18.286 8.119 1.00 92.19 164 GLY A O 1
ATOM 1244 N N . TYR A 1 165 ? -8.383 -16.565 7.652 1.00 91.19 165 TYR A N 1
ATOM 1245 C CA . TYR A 1 165 ? -7.568 -16.662 8.855 1.00 91.19 165 TYR A CA 1
ATOM 1246 C C . TYR A 1 165 ? -8.410 -16.501 10.119 1.00 91.19 165 TYR A C 1
ATOM 1248 O O . TYR A 1 165 ? -8.307 -17.318 11.029 1.00 91.19 165 TYR A O 1
ATOM 1256 N N . ASP A 1 166 ? -9.294 -15.503 10.155 1.00 88.81 166 ASP A N 1
ATOM 1257 C CA . ASP A 1 166 ? -10.161 -15.261 11.309 1.00 88.81 166 ASP A CA 1
ATOM 1258 C C . ASP A 1 166 ? -11.184 -16.383 11.529 1.00 88.81 166 ASP A C 1
ATOM 1260 O O . ASP A 1 166 ? -11.549 -16.657 12.672 1.00 88.81 166 ASP A O 1
ATOM 1264 N N . ARG A 1 167 ? -11.610 -17.082 10.466 1.00 88.62 167 ARG A N 1
ATOM 1265 C CA . ARG A 1 167 ? -12.456 -18.282 10.586 1.00 88.62 167 ARG A CA 1
ATOM 1266 C C . ARG A 1 167 ? -11.694 -19.493 11.117 1.00 88.62 167 ARG A C 1
ATOM 1268 O O . ARG A 1 167 ? -12.255 -20.254 11.897 1.00 88.62 167 ARG A O 1
ATOM 1275 N N . MET A 1 168 ? -10.448 -19.690 10.687 1.00 90.81 168 MET A N 1
ATOM 1276 C CA . MET A 1 168 ? -9.618 -20.816 11.134 1.00 90.81 168 MET A CA 1
ATOM 1277 C C . MET A 1 168 ? -9.059 -20.608 12.545 1.00 90.81 168 MET A C 1
ATOM 1279 O O . MET A 1 168 ? -8.884 -21.568 13.291 1.00 90.81 168 MET A O 1
ATOM 1283 N N . PHE A 1 169 ? -8.781 -19.357 12.911 1.00 89.06 169 PHE A N 1
ATOM 1284 C CA . PHE A 1 169 ? -8.176 -18.971 14.182 1.00 89.06 169 PHE A CA 1
ATOM 1285 C C . PHE A 1 169 ? -8.981 -17.843 14.841 1.00 89.06 169 PHE A C 1
ATOM 1287 O O . PHE A 1 169 ? -8.514 -16.696 14.909 1.00 89.06 169 PHE A O 1
ATOM 1294 N N . PRO A 1 170 ? -10.200 -18.150 15.319 1.00 85.31 170 PRO A N 1
ATOM 1295 C CA . PRO A 1 170 ? -11.028 -17.170 15.998 1.00 85.31 170 PRO A CA 1
ATOM 1296 C C . PRO A 1 170 ? -10.348 -16.701 17.286 1.00 85.31 170 PRO A C 1
ATOM 1298 O O . PRO A 1 170 ? -9.693 -17.465 17.994 1.00 85.31 170 PRO A O 1
ATOM 1301 N N . ILE A 1 171 ? -10.516 -15.421 17.606 1.00 83.31 171 ILE A N 1
ATOM 1302 C CA . ILE A 1 171 ? -10.155 -14.906 18.925 1.00 83.31 171 ILE A CA 1
ATOM 1303 C C . ILE A 1 171 ? -11.270 -15.358 19.862 1.00 83.31 171 ILE A C 1
ATOM 1305 O O . ILE A 1 171 ? -12.398 -14.888 19.720 1.00 83.31 171 ILE A O 1
ATOM 1309 N N . ASP A 1 172 ? -10.970 -16.271 20.790 1.00 75.06 172 ASP A N 1
ATOM 1310 C CA . ASP A 1 172 ? -11.986 -16.803 21.701 1.00 75.06 172 ASP A CA 1
ATOM 1311 C C . ASP A 1 172 ? -12.783 -15.660 22.347 1.00 75.06 172 ASP A C 1
ATOM 1313 O O . ASP A 1 172 ? -12.171 -14.707 22.857 1.00 75.06 172 ASP A O 1
ATOM 1317 N N . PRO A 1 173 ? -14.123 -15.723 22.391 1.00 62.09 173 PRO A N 1
ATOM 1318 C CA . PRO A 1 173 ? -14.884 -14.798 23.212 1.00 62.09 173 PRO A CA 1
ATOM 1319 C C . PRO A 1 173 ? -14.435 -14.940 24.674 1.00 62.09 173 PRO A C 1
ATOM 1321 O O . PRO A 1 173 ? -13.981 -16.000 25.111 1.00 62.09 173 PRO A O 1
ATOM 1324 N N . ALA A 1 174 ? -14.482 -13.849 25.444 1.00 56.81 174 ALA A N 1
ATOM 1325 C CA . ALA A 1 174 ? -14.296 -13.961 26.888 1.00 56.81 174 ALA A CA 1
ATOM 1326 C C . ALA A 1 174 ? -15.305 -14.996 27.423 1.00 56.81 174 ALA A C 1
ATOM 1328 O O . ALA A 1 174 ? -16.452 -14.975 26.963 1.00 56.81 174 ALA A O 1
ATOM 1329 N N . PRO A 1 175 ? -14.914 -15.906 28.338 1.00 52.66 175 PRO A N 1
ATOM 1330 C CA . PRO A 1 175 ? -15.873 -16.825 28.930 1.00 52.66 175 PRO A CA 1
ATOM 1331 C C . PRO A 1 175 ? -17.024 -15.993 29.491 1.00 52.66 175 PRO A C 1
ATOM 1333 O O . PRO A 1 175 ? -16.795 -15.049 30.251 1.00 52.66 175 PRO A O 1
ATOM 1336 N N . ALA A 1 176 ? -18.252 -16.296 29.059 1.00 53.44 176 ALA A N 1
ATOM 1337 C CA . ALA A 1 176 ? -19.434 -15.725 29.678 1.00 53.44 176 ALA A CA 1
ATOM 1338 C C . ALA A 1 176 ? -19.314 -16.035 31.170 1.00 53.44 176 ALA A C 1
ATOM 1340 O O . ALA A 1 176 ? -19.217 -17.209 31.529 1.00 53.44 176 ALA A O 1
ATOM 1341 N N . ALA A 1 177 ? -19.210 -14.996 32.004 1.00 51.09 177 ALA A N 1
ATOM 1342 C CA . ALA A 1 177 ? -19.107 -15.156 33.447 1.00 51.09 177 ALA A CA 1
ATOM 1343 C C . ALA A 1 177 ? -20.216 -16.121 33.882 1.00 51.09 177 ALA A C 1
ATOM 1345 O O . ALA A 1 177 ? -21.395 -15.853 33.636 1.00 51.09 177 ALA A O 1
ATOM 1346 N N . GLY A 1 178 ? -19.800 -17.289 34.378 1.00 53.00 178 GLY A N 1
ATOM 1347 C CA . GLY A 1 178 ? -20.680 -18.417 34.649 1.00 53.00 178 GLY A CA 1
ATOM 1348 C C . GLY A 1 178 ? -21.856 -17.992 35.519 1.00 53.00 178 GLY A C 1
ATOM 1349 O O . GLY A 1 178 ? -21.685 -17.217 36.462 1.00 53.00 178 GLY A O 1
ATOM 1350 N N . ARG A 1 179 ? -23.040 -18.472 35.137 1.00 40.50 179 ARG A N 1
ATOM 1351 C CA . ARG A 1 179 ? -24.232 -18.477 35.986 1.00 40.50 179 ARG A CA 1
ATOM 1352 C C . ARG A 1 179 ? -24.054 -19.466 37.126 1.00 40.50 179 ARG A C 1
ATOM 1354 O O . ARG A 1 179 ? -23.395 -20.501 36.878 1.00 40.50 179 ARG A O 1
#